Protein AF-A0A7X3RTL0-F1 (afdb_monomer_lite)

pLDDT: mean 83.02, std 13.99, range [43.75, 98.56]

Foldseek 3Di:
DAAAADPVVQVVCCVVAVQWHADRVQSKIWGKDWFWWDADPVVRDIDGPDPDPPTDTDMFTKMWGSVDADLQNGTWMAGDVCPLVVLCVVVVNDVVVLQFDPPPVRTHNQAQAPQDDQPHDVSCCVVGVRVSVVQSRCCSVVVDGPDDDADDDLSRLVVRLVVLVVLVQAPPQQTQDPNPPRDRNVVPCPVSNVSSVVSNVVVVVVVVVVVVVVVVVVPD

Radius of gyration: 19.45 Å; chains: 1; bounding box: 58×49×49 Å

Sequence (220 aa):
MDIVLKDEDIEKVRDVFPQLNCEVRNGRIWGTLDLCCWYDSSSRELEHNSQHREAIYDSYEIEIKFDKKDLFGFPKVYETSGRILRFSTDSEVDLEDLHVDKNDCNSCCLGIFPEYRWQGAVDFILKKVVPFFYWQSYRRIKGQEPWEGHAHGDRGIEDALALVSRRGKGRNRNALCYCNSGKKYKKCCDQQDSILRSSLLKVKMDRRKLNTNHSDKDSR

Structure (mmCIF, N/CA/C/O backbone):
data_AF-A0A7X3RTL0-F1
#
_entry.id   AF-A0A7X3RTL0-F1
#
loop_
_atom_site.group_PDB
_atom_site.id
_atom_site.type_symbol
_atom_site.label_atom_id
_atom_site.label_alt_id
_atom_site.label_comp_id
_atom_site.label_asym_id
_atom_site.label_entity_id
_atom_site.label_seq_id
_atom_site.pdbx_PDB_ins_code
_atom_site.Cartn_x
_atom_site.Cartn_y
_atom_site.Cartn_z
_atom_site.occupancy
_atom_site.B_iso_or_equiv
_atom_site.auth_seq_id
_atom_site.auth_comp_id
_atom_site.auth_asym_id
_atom_site.auth_atom_id
_atom_site.pdbx_PDB_model_num
ATOM 1 N N . MET A 1 1 ? -5.299 2.004 18.500 1.00 51.12 1 MET A N 1
ATOM 2 C CA . MET A 1 1 ? -6.651 2.360 18.026 1.00 51.12 1 MET A CA 1
ATOM 3 C C . MET A 1 1 ? -6.700 1.661 16.709 1.00 51.12 1 MET A C 1
ATOM 5 O O . MET A 1 1 ? -5.972 2.069 15.811 1.00 51.12 1 MET A O 1
ATOM 9 N N . ASP A 1 2 ? -7.361 0.520 16.712 1.00 65.50 2 ASP A N 1
ATOM 10 C CA . ASP A 1 2 ? -7.277 -0.417 15.608 1.00 65.50 2 ASP A CA 1
ATOM 11 C C . ASP A 1 2 ? -8.153 0.126 14.495 1.00 65.50 2 ASP A C 1
ATOM 13 O O . ASP A 1 2 ? -9.252 0.626 14.750 1.00 65.50 2 ASP A O 1
ATOM 17 N N . ILE A 1 3 ? -7.638 0.103 13.272 1.00 76.50 3 ILE A N 1
ATOM 18 C CA . ILE A 1 3 ? -8.457 0.460 12.123 1.00 76.50 3 ILE A CA 1
ATOM 19 C C . ILE A 1 3 ? -9.359 -0.730 11.873 1.00 76.50 3 ILE A C 1
ATOM 21 O O . ILE A 1 3 ? -8.887 -1.832 11.584 1.00 76.50 3 ILE A O 1
ATOM 25 N N . VAL A 1 4 ? -10.646 -0.491 12.048 1.00 86.25 4 VAL A N 1
ATOM 26 C CA . VAL A 1 4 ? -11.718 -1.450 11.834 1.00 86.25 4 VAL A CA 1
ATOM 27 C C . VAL A 1 4 ? -12.605 -0.847 10.765 1.00 86.25 4 VAL A C 1
ATOM 29 O O . VAL A 1 4 ? -12.882 0.351 10.819 1.00 86.25 4 VAL A O 1
ATOM 32 N N . LEU A 1 5 ? -13.011 -1.670 9.806 1.00 91.12 5 LEU A N 1
ATOM 33 C CA . LEU A 1 5 ? -13.963 -1.271 8.784 1.00 91.12 5 LEU A CA 1
ATOM 34 C C . LEU A 1 5 ? -15.339 -1.076 9.429 1.00 91.12 5 LEU A C 1
ATOM 36 O O . LEU A 1 5 ? -15.822 -1.977 10.115 1.00 91.12 5 LEU A O 1
ATOM 40 N N . LYS A 1 6 ? -15.950 0.091 9.238 1.00 92.62 6 LYS A N 1
ATOM 41 C CA . LYS A 1 6 ? -17.279 0.426 9.767 1.00 92.62 6 LYS A CA 1
ATOM 42 C C . LYS A 1 6 ? -18.289 0.587 8.639 1.00 92.62 6 LYS A C 1
ATOM 44 O O . LYS A 1 6 ? -17.909 0.827 7.498 1.00 92.62 6 LYS A O 1
ATOM 49 N N . ASP A 1 7 ? -19.574 0.557 8.975 1.00 91.69 7 ASP A N 1
ATOM 50 C CA . ASP A 1 7 ? -20.643 0.798 7.996 1.00 91.69 7 ASP A CA 1
ATOM 51 C C . ASP A 1 7 ? -20.505 2.177 7.325 1.00 91.69 7 ASP A C 1
ATOM 53 O O . ASP A 1 7 ? -20.634 2.292 6.111 1.00 91.69 7 ASP A O 1
ATOM 57 N N . GLU A 1 8 ? -20.112 3.206 8.085 1.00 91.44 8 GLU A N 1
ATOM 58 C CA . GLU A 1 8 ? -19.829 4.555 7.563 1.00 91.44 8 GLU A CA 1
ATOM 59 C C . GLU A 1 8 ? -18.671 4.604 6.548 1.00 91.44 8 GLU A C 1
ATOM 61 O O . GLU A 1 8 ? -18.562 5.564 5.783 1.00 91.44 8 GLU A O 1
ATOM 66 N N . ASP A 1 9 ? -17.763 3.622 6.564 1.00 92.44 9 ASP A N 1
ATOM 67 C CA . ASP A 1 9 ? -16.679 3.544 5.585 1.00 92.44 9 ASP A CA 1
ATOM 68 C C . ASP A 1 9 ? -17.183 3.015 4.237 1.00 92.44 9 ASP A C 1
ATOM 70 O O . ASP A 1 9 ? -16.590 3.349 3.217 1.00 92.44 9 ASP A O 1
ATOM 74 N N . ILE A 1 10 ? -18.264 2.220 4.202 1.00 92.38 10 ILE A N 1
ATOM 75 C CA . ILE A 1 10 ? -18.760 1.582 2.970 1.00 92.38 10 ILE A CA 1
ATOM 76 C C . ILE A 1 10 ? -19.123 2.639 1.929 1.00 92.38 10 ILE A C 1
ATOM 78 O O . ILE A 1 10 ? -18.652 2.568 0.795 1.00 92.38 10 ILE A O 1
ATOM 82 N N . GLU A 1 11 ? -19.940 3.621 2.316 1.00 93.25 11 GLU A N 1
ATOM 83 C CA . GLU A 1 11 ? -20.385 4.680 1.405 1.00 93.25 11 GLU A CA 1
ATOM 84 C C . GLU A 1 11 ? -19.193 5.502 0.912 1.00 93.25 11 GLU A C 1
ATOM 86 O O . GLU A 1 11 ? -19.017 5.673 -0.290 1.00 93.25 11 GLU A O 1
ATOM 91 N N . LYS A 1 12 ? -18.291 5.890 1.821 1.00 95.44 12 LYS A N 1
ATOM 92 C CA . LYS A 1 12 ? -17.100 6.679 1.478 1.00 95.44 12 LYS A CA 1
ATOM 93 C C . LYS A 1 12 ? -16.146 5.927 0.554 1.00 95.44 12 LYS A C 1
ATOM 95 O O . LYS A 1 12 ? -15.580 6.528 -0.354 1.00 95.44 12 LYS A O 1
ATOM 100 N N . VAL A 1 13 ? -15.934 4.629 0.786 1.00 95.88 13 VAL A N 1
ATOM 101 C CA . VAL A 1 13 ? -15.095 3.806 -0.093 1.00 95.88 13 VAL A CA 1
ATOM 102 C C . VAL A 1 13 ? -15.746 3.686 -1.462 1.00 95.88 13 VAL A C 1
ATOM 104 O O . VAL A 1 13 ? -15.046 3.871 -2.445 1.00 95.88 13 VAL A O 1
ATOM 107 N N . ARG A 1 14 ? -17.059 3.450 -1.547 1.00 94.69 14 ARG A N 1
ATOM 108 C CA . ARG A 1 14 ? -17.762 3.351 -2.833 1.00 94.69 14 ARG A CA 1
ATOM 109 C C . ARG A 1 14 ? -17.732 4.664 -3.621 1.00 94.69 14 ARG A C 1
ATOM 111 O O . ARG A 1 14 ? -17.612 4.629 -4.840 1.00 94.69 14 ARG A O 1
ATOM 118 N N . ASP A 1 15 ? -17.815 5.802 -2.938 1.00 95.12 15 ASP A N 1
ATOM 119 C CA . ASP A 1 15 ? -17.780 7.118 -3.581 1.00 95.12 15 ASP A CA 1
ATOM 120 C C . ASP A 1 15 ? -16.387 7.450 -4.142 1.00 95.12 15 ASP A C 1
ATOM 122 O O . ASP A 1 15 ? -16.272 8.024 -5.223 1.00 95.12 15 ASP A O 1
ATOM 126 N N . VAL A 1 16 ? -15.322 7.086 -3.418 1.00 95.25 16 VAL A N 1
ATOM 127 C CA . VAL A 1 16 ? -13.931 7.389 -3.810 1.00 95.25 16 VAL A CA 1
ATOM 128 C C . VAL A 1 16 ? -13.336 6.309 -4.723 1.00 95.25 16 VAL A C 1
ATOM 130 O O . VAL A 1 16 ? -12.553 6.617 -5.617 1.00 95.25 16 VAL A O 1
ATOM 133 N N . PHE A 1 17 ? -13.707 5.048 -4.510 1.00 96.50 17 PHE A N 1
ATOM 134 C CA . PHE A 1 17 ? -13.188 3.862 -5.189 1.00 96.50 17 PHE A CA 1
ATOM 135 C C . PHE A 1 17 ? -14.352 2.977 -5.665 1.00 96.50 17 PHE A C 1
ATOM 137 O O . PHE A 1 17 ? -14.625 1.927 -5.078 1.00 96.50 17 PHE A O 1
ATOM 144 N N . PRO A 1 18 ? -15.055 3.371 -6.738 1.00 96.75 18 PRO A N 1
ATOM 145 C CA . PRO A 1 18 ? -16.309 2.734 -7.148 1.00 96.75 18 PRO A CA 1
ATOM 146 C C . PRO A 1 18 ? -16.171 1.273 -7.597 1.00 96.75 18 PRO A C 1
ATOM 148 O O . PRO A 1 18 ? -17.165 0.554 -7.629 1.00 96.75 18 PRO A O 1
ATOM 151 N N . GLN A 1 19 ? -14.957 0.828 -7.934 1.00 97.81 19 GLN A N 1
ATOM 152 C CA . GLN A 1 19 ? -14.664 -0.556 -8.322 1.00 97.81 19 GLN A CA 1
ATOM 153 C C . GLN A 1 19 ? -14.311 -1.461 -7.126 1.00 97.81 19 GLN A C 1
ATOM 155 O O . GLN A 1 19 ? -14.147 -2.673 -7.286 1.00 97.81 19 GLN A O 1
ATOM 160 N N . LEU A 1 20 ? -14.209 -0.896 -5.916 1.00 98.00 20 LEU A N 1
ATOM 161 C CA . LEU A 1 20 ? -13.986 -1.661 -4.695 1.00 98.00 20 LEU A CA 1
ATOM 162 C C . LEU A 1 20 ? -15.314 -2.052 -4.044 1.00 98.00 20 LEU A C 1
ATOM 164 O O . LEU A 1 20 ? -16.215 -1.244 -3.829 1.00 98.00 20 LEU A O 1
ATOM 168 N N . ASN A 1 21 ? -15.392 -3.320 -3.664 1.00 97.44 21 ASN A N 1
ATOM 169 C CA . ASN A 1 21 ? -16.460 -3.898 -2.866 1.00 97.44 21 ASN A CA 1
ATOM 170 C C . ASN A 1 21 ? -16.067 -3.878 -1.388 1.00 97.44 21 ASN A C 1
ATOM 172 O O . ASN A 1 21 ? -14.890 -4.028 -1.058 1.00 97.44 21 ASN A O 1
ATOM 176 N N . CYS A 1 22 ? -17.055 -3.767 -0.500 1.00 96.25 22 CYS A N 1
ATOM 177 C CA . CYS A 1 22 ? -16.855 -3.710 0.947 1.00 96.25 22 CYS A CA 1
ATOM 178 C C . CYS A 1 22 ? -17.786 -4.688 1.675 1.00 96.25 22 CYS A C 1
ATOM 180 O O . CYS A 1 22 ? -18.969 -4.786 1.358 1.00 96.25 22 CYS A O 1
ATOM 182 N N . GLU A 1 23 ? -17.272 -5.356 2.707 1.00 95.44 23 GLU A N 1
ATOM 183 C CA . GLU A 1 23 ? -18.032 -6.221 3.611 1.00 95.44 23 GLU A CA 1
ATOM 184 C C . GLU A 1 23 ? -17.562 -6.012 5.057 1.00 95.44 23 GLU A C 1
ATOM 186 O O . GLU A 1 23 ? -16.489 -6.466 5.456 1.00 95.44 23 GLU A O 1
ATOM 191 N N . VAL A 1 24 ? -18.387 -5.362 5.880 1.00 93.56 24 VAL A N 1
ATOM 192 C CA . VAL A 1 24 ? -18.046 -5.058 7.283 1.00 93.56 24 VAL A CA 1
ATOM 193 C C . VAL A 1 24 ? -17.978 -6.311 8.151 1.00 93.56 24 VAL A C 1
ATOM 195 O O . VAL A 1 24 ? -17.080 -6.417 8.984 1.00 93.56 24 VAL A O 1
ATOM 198 N N . ARG A 1 25 ? -18.863 -7.294 7.929 1.00 91.00 25 ARG A N 1
ATOM 199 C CA . ARG A 1 25 ? -18.942 -8.523 8.744 1.00 91.00 25 ARG A CA 1
ATOM 200 C C . ARG A 1 25 ? -17.598 -9.249 8.859 1.00 91.00 25 ARG A C 1
ATOM 202 O O . ARG A 1 25 ? -17.267 -9.731 9.937 1.00 91.00 25 ARG A O 1
ATOM 209 N N . ASN A 1 26 ? -16.844 -9.297 7.764 1.00 91.25 26 ASN A N 1
ATOM 210 C CA . ASN A 1 26 ? -15.524 -9.926 7.703 1.00 91.25 26 ASN A CA 1
ATOM 211 C C . ASN A 1 26 ? -14.389 -8.891 7.621 1.00 91.25 26 ASN A C 1
ATOM 213 O O . ASN A 1 26 ? -13.242 -9.257 7.389 1.00 91.25 26 ASN A O 1
ATOM 217 N N . GLY A 1 27 ? -14.701 -7.598 7.773 1.00 94.44 27 GLY A N 1
ATOM 218 C CA . GLY A 1 27 ? -13.741 -6.506 7.647 1.00 94.44 27 GLY A CA 1
ATOM 219 C C . GLY A 1 27 ? -12.982 -6.538 6.323 1.00 94.44 27 GLY A C 1
ATOM 220 O O . GLY A 1 27 ? -11.760 -6.445 6.328 1.00 94.44 27 GLY A O 1
ATOM 221 N N . ARG A 1 28 ? -13.668 -6.720 5.196 1.00 96.88 28 ARG A N 1
ATOM 222 C CA . ARG A 1 28 ? -13.045 -6.999 3.899 1.00 96.88 28 ARG A CA 1
ATOM 223 C C . ARG A 1 28 ? -13.332 -5.888 2.893 1.00 96.88 28 ARG A C 1
ATOM 225 O O . ARG A 1 28 ? -14.472 -5.453 2.774 1.00 96.88 28 ARG A O 1
ATOM 232 N N . ILE A 1 29 ? -12.316 -5.478 2.138 1.00 98.00 29 ILE A N 1
ATOM 233 C CA . ILE A 1 29 ? -12.458 -4.659 0.922 1.00 98.00 29 ILE A CA 1
ATOM 234 C C . ILE A 1 29 ? -11.754 -5.384 -0.225 1.00 98.00 29 ILE A C 1
ATOM 236 O O . ILE A 1 29 ? -10.657 -5.895 -0.013 1.00 98.00 29 ILE A O 1
ATOM 240 N N . TRP A 1 30 ? -12.352 -5.474 -1.413 1.00 98.50 30 TRP A N 1
ATOM 241 C CA . TRP A 1 30 ? -11.732 -6.158 -2.556 1.00 98.50 30 TRP A CA 1
ATOM 242 C C . TRP A 1 30 ? -12.254 -5.672 -3.910 1.00 98.50 30 TRP A C 1
ATOM 244 O O . TRP A 1 30 ? -13.380 -5.189 -4.011 1.00 98.50 30 TRP A O 1
ATOM 254 N N . GLY A 1 31 ? -11.466 -5.875 -4.960 1.00 98.44 31 GLY A N 1
ATOM 255 C CA . GLY A 1 31 ? -11.807 -5.518 -6.338 1.00 98.44 31 GLY A CA 1
ATOM 256 C C . GLY A 1 31 ? -10.677 -4.747 -7.003 1.00 98.44 31 GLY A C 1
ATOM 257 O O . GLY A 1 31 ? -9.532 -4.796 -6.542 1.00 98.44 31 GLY A O 1
ATOM 258 N N . THR A 1 32 ? -11.016 -4.003 -8.050 1.00 98.56 32 THR A N 1
ATOM 259 C CA . THR A 1 32 ? -10.047 -3.216 -8.810 1.00 98.56 32 THR A CA 1
ATOM 260 C C . THR A 1 32 ? -9.765 -1.892 -8.100 1.00 98.56 32 THR A C 1
ATOM 262 O O . THR A 1 32 ? -10.665 -1.094 -7.847 1.00 98.56 32 THR A O 1
ATOM 265 N N . LEU A 1 33 ? -8.499 -1.642 -7.776 1.00 98.25 33 LEU A N 1
ATOM 266 C CA . LEU A 1 33 ? -8.004 -0.332 -7.373 1.00 98.25 33 LEU A CA 1
ATOM 267 C C . LEU A 1 33 ? -7.411 0.363 -8.595 1.00 98.25 33 LEU A C 1
ATOM 269 O O . LEU A 1 33 ? -6.307 0.022 -9.025 1.00 98.25 33 LEU A O 1
ATOM 273 N N . ASP A 1 34 ? -8.126 1.357 -9.108 1.00 97.19 34 ASP A N 1
ATOM 274 C CA . ASP A 1 34 ? -7.604 2.272 -10.118 1.00 97.19 34 ASP A CA 1
ATOM 275 C C . ASP A 1 34 ? -6.760 3.362 -9.450 1.00 97.19 34 ASP A C 1
ATOM 277 O O . ASP A 1 34 ? -7.147 3.940 -8.428 1.00 97.19 34 ASP A O 1
ATOM 281 N N . LEU A 1 35 ? -5.600 3.658 -10.032 1.00 94.94 35 LEU A N 1
ATOM 282 C CA . LEU A 1 35 ? -4.723 4.732 -9.583 1.00 94.94 35 LEU A CA 1
ATOM 283 C C . LEU A 1 35 ? -4.343 5.651 -10.742 1.00 94.94 35 LEU A C 1
ATOM 285 O O . LEU A 1 35 ? -3.995 5.214 -11.835 1.00 94.94 35 LEU A O 1
ATOM 289 N N . CYS A 1 36 ? -4.398 6.948 -10.460 1.00 95.81 36 CYS A N 1
ATOM 290 C CA . CYS A 1 36 ? -3.906 8.025 -11.304 1.00 95.81 36 CYS A CA 1
ATOM 291 C C . CYS A 1 36 ? -3.090 8.940 -10.401 1.00 95.81 36 CYS A C 1
ATOM 293 O O . CYS A 1 36 ? -3.659 9.757 -9.672 1.00 95.81 36 CYS A O 1
ATOM 295 N N . CYS A 1 37 ? -1.771 8.771 -10.378 1.00 96.12 37 CYS A N 1
ATOM 296 C CA . CYS A 1 37 ? -0.931 9.502 -9.435 1.00 96.12 37 CYS A CA 1
ATOM 297 C C . CYS A 1 37 ? 0.325 10.067 -10.085 1.00 96.12 37 CYS A C 1
ATOM 299 O O . CYS A 1 37 ? 0.851 9.515 -11.051 1.00 96.12 37 CYS A O 1
ATOM 301 N N . TRP A 1 38 ? 0.830 11.154 -9.513 1.00 95.31 38 TRP A N 1
ATOM 302 C CA . TRP A 1 38 ? 2.135 11.713 -9.841 1.00 95.31 38 TRP A CA 1
ATOM 303 C C . TRP A 1 38 ? 2.875 12.052 -8.551 1.00 95.31 38 TRP A C 1
ATOM 305 O O . TRP A 1 38 ? 2.278 12.548 -7.602 1.00 95.31 38 TRP A O 1
ATOM 315 N N . TYR A 1 39 ? 4.164 11.731 -8.499 1.00 93.44 39 TYR A N 1
ATOM 316 C CA . TYR A 1 39 ? 5.005 12.036 -7.348 1.00 93.44 39 TYR A CA 1
ATOM 317 C C . TYR A 1 39 ? 5.814 13.302 -7.611 1.00 93.44 39 TYR A C 1
ATOM 319 O O . TYR A 1 39 ? 6.650 13.313 -8.517 1.00 93.44 39 TYR A O 1
ATOM 327 N N . ASP A 1 40 ? 5.594 14.328 -6.792 1.00 89.06 40 ASP A N 1
ATOM 328 C CA . ASP A 1 40 ? 6.411 15.535 -6.796 1.00 89.06 40 ASP A CA 1
ATOM 329 C C . ASP A 1 40 ? 7.631 15.332 -5.897 1.00 89.06 40 ASP A C 1
ATOM 331 O O . ASP A 1 40 ? 7.530 15.263 -4.670 1.00 89.06 40 ASP A O 1
ATOM 335 N N . SER A 1 41 ? 8.817 15.281 -6.497 1.00 85.81 41 SER A N 1
ATOM 336 C CA . SER A 1 41 ? 10.067 15.147 -5.750 1.00 85.81 41 SER A CA 1
ATOM 337 C C . SER A 1 41 ? 10.407 16.386 -4.912 1.00 85.81 41 SER A C 1
ATOM 339 O O . SER A 1 41 ? 11.156 16.264 -3.941 1.00 85.81 41 SER A O 1
ATOM 341 N N . SER A 1 42 ? 9.849 17.557 -5.241 1.00 85.44 42 SER A N 1
ATOM 342 C CA . SER A 1 42 ? 10.116 18.818 -4.539 1.00 85.44 42 SER A CA 1
ATOM 343 C C . SER A 1 42 ? 9.374 18.885 -3.207 1.00 85.44 42 SER A C 1
ATOM 345 O O . SER A 1 42 ? 9.990 19.121 -2.166 1.00 85.44 42 SER A O 1
ATOM 347 N N . SER A 1 43 ? 8.059 18.647 -3.219 1.00 85.12 43 SER A N 1
ATOM 348 C CA . SER A 1 43 ? 7.241 18.555 -2.001 1.00 85.12 43 SER A CA 1
ATOM 349 C C . SER A 1 43 ? 7.364 17.198 -1.299 1.00 85.12 43 SER A C 1
ATOM 351 O O . SER A 1 43 ? 7.085 17.100 -0.105 1.00 85.12 43 SER A O 1
ATOM 353 N N . ARG A 1 44 ? 7.854 16.169 -2.006 1.00 84.25 44 ARG A N 1
ATOM 354 C CA . ARG A 1 44 ? 7.883 14.761 -1.574 1.00 84.25 44 ARG A CA 1
ATOM 355 C C . ARG A 1 44 ? 6.485 14.206 -1.305 1.00 84.25 44 ARG A C 1
ATOM 357 O O . ARG A 1 44 ? 6.327 13.330 -0.452 1.00 84.25 44 ARG A O 1
ATOM 364 N N . GLU A 1 45 ? 5.493 14.691 -2.042 1.00 85.94 45 GLU A N 1
ATOM 365 C CA . GLU A 1 45 ? 4.098 14.286 -1.917 1.00 85.94 45 GLU A CA 1
ATOM 366 C C . GLU A 1 45 ? 3.623 13.529 -3.160 1.00 85.94 45 GLU A C 1
ATOM 368 O O . GLU A 1 45 ? 4.088 13.742 -4.280 1.00 85.94 45 GLU A O 1
ATOM 373 N N . LEU A 1 46 ? 2.698 12.594 -2.938 1.00 90.00 46 LEU A N 1
ATOM 374 C CA . LEU A 1 46 ? 2.012 11.886 -4.008 1.00 90.00 46 LEU A CA 1
ATOM 375 C C . LEU A 1 46 ? 0.690 12.597 -4.292 1.00 90.00 46 LEU A C 1
ATOM 377 O O . LEU A 1 46 ? -0.211 12.611 -3.452 1.00 90.00 46 LEU A O 1
ATOM 381 N N . GLU A 1 47 ? 0.565 13.161 -5.483 1.00 92.00 47 GLU A N 1
ATOM 382 C CA . GLU A 1 47 ? -0.670 13.766 -5.956 1.00 92.00 47 GLU A CA 1
ATOM 383 C C . GLU A 1 47 ? -1.604 12.696 -6.522 1.00 92.00 47 GLU A C 1
ATOM 385 O O . GLU A 1 47 ? -1.225 11.909 -7.392 1.00 92.00 47 GLU A O 1
ATOM 390 N N . HIS A 1 48 ? -2.852 12.693 -6.057 1.00 90.00 48 HIS A N 1
ATOM 391 C CA . HIS A 1 48 ? -3.908 11.803 -6.538 1.00 90.00 48 HIS A CA 1
ATOM 392 C C . HIS A 1 48 ? -4.754 12.496 -7.611 1.00 90.00 48 HIS A C 1
ATOM 394 O O . HIS A 1 48 ? -5.015 13.693 -7.515 1.00 90.00 48 HIS A O 1
ATOM 400 N N . ASN A 1 49 ? -5.224 11.739 -8.606 1.00 88.00 49 ASN A N 1
ATOM 401 C CA . ASN A 1 49 ? -5.972 12.238 -9.767 1.00 88.00 49 ASN A CA 1
ATOM 402 C C . ASN A 1 49 ? -5.237 13.370 -10.511 1.00 88.00 49 ASN A C 1
ATOM 404 O O . ASN A 1 49 ? -5.855 14.323 -10.987 1.00 88.00 49 ASN A O 1
ATOM 408 N N . SER A 1 50 ? -3.904 13.279 -10.574 1.00 86.00 50 SER A N 1
ATOM 409 C CA . SER A 1 50 ? -3.067 14.326 -11.159 1.00 86.00 50 SER A CA 1
ATOM 410 C C . SER A 1 50 ? -3.233 14.393 -12.679 1.00 86.00 50 SER A C 1
ATOM 412 O O . SER A 1 50 ? -3.194 13.380 -13.372 1.00 86.00 50 SER A O 1
ATOM 414 N N . GLN A 1 51 ? -3.357 15.613 -13.204 1.00 90.50 51 GLN A N 1
ATOM 415 C CA . GLN A 1 51 ? -3.326 15.890 -14.645 1.00 90.50 51 GLN A CA 1
ATOM 416 C C . GLN A 1 51 ? -1.895 16.073 -15.169 1.00 90.50 51 GLN A C 1
ATOM 418 O O . GLN A 1 51 ? -1.697 16.465 -16.322 1.00 90.50 51 GLN A O 1
ATOM 423 N N . HIS A 1 52 ? -0.885 15.823 -14.330 1.00 92.94 52 HIS A N 1
ATOM 424 C CA . HIS A 1 52 ? 0.505 15.931 -14.734 1.00 92.94 52 HIS A CA 1
ATOM 425 C C . HIS A 1 52 ? 0.797 15.004 -15.923 1.00 92.94 52 HIS A C 1
ATOM 427 O O . HIS A 1 52 ? 0.343 13.860 -15.978 1.00 92.94 52 HIS A O 1
ATOM 433 N N . ARG A 1 53 ? 1.596 15.482 -16.885 1.00 91.25 53 ARG A N 1
ATOM 434 C CA . ARG A 1 53 ? 1.896 14.746 -18.127 1.00 91.25 53 ARG A CA 1
ATOM 435 C C . ARG A 1 53 ? 2.568 13.393 -17.874 1.00 91.25 53 ARG A C 1
ATOM 437 O O . ARG A 1 53 ? 2.433 12.477 -18.676 1.00 91.25 53 ARG A O 1
ATOM 444 N N . GLU A 1 54 ? 3.309 13.292 -16.778 1.00 91.19 54 GLU A N 1
ATOM 445 C CA . GLU A 1 54 ? 4.012 12.076 -16.361 1.00 91.19 54 GLU A CA 1
ATOM 446 C C . GLU A 1 54 ? 3.266 11.289 -15.278 1.00 91.19 54 GLU A C 1
ATOM 448 O O . GLU A 1 54 ? 3.862 10.419 -14.641 1.00 91.19 54 GLU A O 1
ATOM 453 N N . ALA A 1 55 ? 1.989 11.600 -15.036 1.00 95.44 55 ALA A N 1
ATOM 454 C CA . ALA A 1 55 ? 1.166 10.812 -14.133 1.00 95.44 55 ALA A CA 1
ATOM 455 C C . ALA A 1 55 ? 1.098 9.354 -14.607 1.00 95.44 55 ALA A C 1
ATOM 457 O O . ALA A 1 55 ? 0.998 9.060 -15.802 1.00 95.44 55 ALA A O 1
ATOM 458 N N . ILE A 1 56 ? 1.164 8.437 -13.649 1.00 96.88 56 ILE A N 1
ATOM 459 C CA . ILE A 1 56 ? 1.008 7.010 -13.887 1.00 96.88 56 ILE A CA 1
ATOM 460 C C . ILE A 1 56 ? -0.460 6.659 -13.695 1.00 96.88 56 ILE A C 1
ATOM 462 O O . ILE A 1 56 ? -1.032 6.904 -12.631 1.00 96.88 56 ILE A O 1
ATOM 466 N N . TYR A 1 57 ? -1.020 6.055 -14.738 1.00 97.12 57 TYR A N 1
ATOM 467 C CA . TYR A 1 57 ? -2.347 5.461 -14.754 1.00 97.12 57 TYR A CA 1
ATOM 468 C C . TYR A 1 57 ? -2.172 3.952 -14.712 1.00 97.12 57 TYR A C 1
ATOM 470 O O . TYR A 1 57 ? -1.531 3.380 -15.597 1.00 97.12 57 TYR A O 1
ATOM 478 N N . ASP A 1 58 ? -2.701 3.316 -13.677 1.00 97.62 58 ASP A N 1
ATOM 479 C CA . ASP A 1 58 ? -2.607 1.872 -13.535 1.00 97.62 58 ASP A CA 1
ATOM 480 C C . ASP A 1 58 ? -3.790 1.301 -12.753 1.00 97.62 58 ASP A C 1
ATOM 482 O O . ASP A 1 58 ? -4.564 2.038 -12.142 1.00 97.62 58 ASP A O 1
ATOM 486 N N . SER A 1 59 ? -3.926 -0.020 -12.763 1.00 97.75 59 SER A N 1
ATOM 487 C CA . SER A 1 59 ? -4.927 -0.716 -11.961 1.00 97.75 59 SER A CA 1
ATOM 488 C C . SER A 1 59 ? -4.401 -2.034 -11.401 1.00 97.75 59 SER A C 1
ATOM 490 O O . SER A 1 59 ? -3.525 -2.688 -11.981 1.00 97.75 59 SER A O 1
ATOM 492 N N . TYR A 1 60 ? -4.912 -2.414 -10.232 1.00 98.38 60 TYR A N 1
ATOM 493 C CA . TYR A 1 60 ? -4.556 -3.655 -9.546 1.00 98.38 60 TYR A CA 1
ATOM 494 C C . TYR A 1 60 ? -5.800 -4.313 -8.963 1.00 98.38 60 TYR A C 1
ATOM 496 O O . TYR A 1 60 ? -6.635 -3.633 -8.375 1.00 98.38 60 TYR A O 1
ATOM 504 N N . GLU A 1 61 ? -5.889 -5.640 -9.049 1.00 98.56 61 GLU A N 1
ATOM 505 C CA . GLU A 1 61 ? -6.838 -6.384 -8.221 1.00 98.56 61 GLU A CA 1
ATOM 506 C C . GLU A 1 61 ? -6.260 -6.514 -6.818 1.00 98.56 61 GLU A C 1
ATOM 508 O O . GLU A 1 61 ? -5.127 -6.978 -6.645 1.00 98.56 61 GLU A O 1
ATOM 513 N N . ILE A 1 62 ? -7.025 -6.079 -5.821 1.00 98.50 62 ILE A N 1
ATOM 514 C CA . ILE A 1 62 ? -6.567 -6.043 -4.437 1.00 98.50 62 ILE A CA 1
ATOM 515 C C . ILE A 1 62 ? -7.565 -6.686 -3.484 1.00 98.50 62 ILE A C 1
ATOM 517 O O . ILE A 1 62 ? -8.767 -6.776 -3.743 1.00 98.50 62 ILE A O 1
ATOM 521 N N . GLU A 1 63 ? -7.057 -7.085 -2.325 1.00 98.19 63 GLU A N 1
ATOM 522 C CA . GLU A 1 63 ? -7.861 -7.459 -1.170 1.00 98.19 63 GLU A CA 1
ATOM 523 C C . GLU A 1 63 ? -7.256 -6.862 0.104 1.00 98.19 63 GLU A C 1
ATOM 525 O O . GLU A 1 63 ? -6.065 -7.004 0.365 1.00 98.19 63 GLU A O 1
ATOM 530 N N . ILE A 1 64 ? -8.088 -6.224 0.924 1.00 97.19 64 ILE A N 1
ATOM 531 C CA . ILE A 1 64 ? -7.736 -5.671 2.231 1.00 97.19 64 ILE A CA 1
ATOM 532 C C . ILE A 1 64 ? -8.554 -6.399 3.294 1.00 97.19 64 ILE A C 1
ATOM 534 O O . ILE A 1 64 ? -9.783 -6.448 3.227 1.00 97.19 64 ILE A O 1
ATOM 538 N N . LYS A 1 65 ? -7.866 -6.930 4.303 1.00 95.81 65 LYS A N 1
ATOM 539 C CA . LYS A 1 65 ? -8.442 -7.645 5.443 1.00 95.81 65 LYS A CA 1
ATOM 540 C C . LYS A 1 65 ? -8.177 -6.867 6.724 1.00 95.81 65 LYS A C 1
ATOM 542 O O . LYS A 1 65 ? -7.065 -6.862 7.241 1.00 95.81 65 LYS A O 1
ATOM 547 N N . PHE A 1 66 ? -9.195 -6.181 7.232 1.00 92.56 66 PHE A N 1
ATOM 548 C CA . PHE A 1 66 ? -9.154 -5.399 8.470 1.00 92.56 66 PHE A CA 1
ATOM 549 C C . PHE A 1 66 ? -9.232 -6.273 9.724 1.00 92.56 66 PHE A C 1
ATOM 551 O O . PHE A 1 66 ? -8.771 -5.834 10.779 1.00 92.56 66 PHE A O 1
ATOM 558 N N . ASP A 1 67 ? -9.766 -7.487 9.618 1.00 91.00 67 ASP A N 1
ATOM 559 C CA . ASP A 1 67 ? -9.790 -8.510 10.669 1.00 91.00 67 ASP A CA 1
ATOM 560 C C . ASP A 1 67 ? -8.412 -9.163 10.893 1.00 91.00 67 ASP A C 1
ATOM 562 O O . ASP A 1 67 ? -8.110 -9.635 11.990 1.00 91.00 67 ASP A O 1
ATOM 566 N N . LYS A 1 68 ? -7.543 -9.139 9.876 1.00 90.38 68 LYS A N 1
ATOM 567 C CA . LYS A 1 68 ? -6.163 -9.626 9.950 1.00 90.38 68 LYS A CA 1
ATOM 568 C C . LYS A 1 68 ? -5.185 -8.475 10.076 1.00 90.38 68 LYS A C 1
ATOM 570 O O . LYS A 1 68 ? -5.244 -7.515 9.314 1.00 90.38 68 LYS A O 1
ATOM 575 N N . LYS A 1 69 ? -4.245 -8.595 11.012 1.00 84.75 69 LYS A N 1
ATOM 576 C CA . LYS A 1 69 ? -3.209 -7.586 11.229 1.00 84.75 69 LYS A CA 1
ATOM 577 C C . LYS A 1 69 ? -1.823 -8.111 10.894 1.00 84.75 69 LYS A C 1
ATOM 579 O O . LYS A 1 69 ? -1.537 -9.287 11.124 1.00 84.75 69 LYS A O 1
ATOM 584 N N . ASP A 1 70 ? -0.984 -7.238 10.355 1.00 78.75 70 ASP A N 1
ATOM 585 C CA . ASP A 1 70 ? 0.456 -7.462 10.301 1.00 78.75 70 ASP A CA 1
ATOM 586 C C . ASP A 1 70 ? 1.103 -7.260 11.688 1.00 78.75 70 ASP A C 1
ATOM 588 O O . ASP A 1 70 ? 0.431 -6.980 12.688 1.00 78.75 70 ASP A O 1
ATOM 592 N N . LEU A 1 71 ? 2.431 -7.388 11.753 1.00 72.62 71 LEU A N 1
ATOM 593 C CA . LEU A 1 71 ? 3.205 -7.185 12.984 1.00 72.62 71 LEU A CA 1
ATOM 594 C C . LEU A 1 71 ? 3.053 -5.778 13.587 1.00 72.62 71 LEU A C 1
ATOM 596 O O . LEU A 1 71 ? 3.326 -5.589 14.774 1.00 72.62 71 LEU A O 1
ATOM 600 N N . PHE A 1 72 ? 2.621 -4.795 12.797 1.00 72.75 72 PHE A N 1
ATOM 601 C CA . PHE A 1 72 ? 2.497 -3.394 13.191 1.00 72.75 72 PHE A CA 1
ATOM 602 C C . PHE A 1 72 ? 1.045 -2.981 13.466 1.00 72.75 72 PHE A C 1
ATOM 604 O O . PHE A 1 72 ? 0.797 -1.837 13.852 1.00 72.75 72 PHE A O 1
ATOM 611 N N . GLY A 1 73 ? 0.091 -3.910 13.347 1.00 76.12 73 GLY A N 1
ATOM 612 C CA . GLY A 1 73 ? -1.326 -3.655 13.591 1.00 76.12 73 GLY A CA 1
ATOM 613 C C . GLY A 1 73 ? -2.072 -3.092 12.379 1.00 76.12 73 GLY A C 1
ATOM 614 O O . GLY A 1 73 ? -3.210 -2.633 12.530 1.00 76.12 73 GLY A O 1
ATOM 615 N N . PHE A 1 74 ? -1.469 -3.113 11.190 1.00 82.81 74 PHE A N 1
ATOM 616 C CA . PHE A 1 74 ? -2.105 -2.667 9.955 1.00 82.81 74 PHE A CA 1
ATOM 617 C C . PHE A 1 74 ? -2.966 -3.776 9.346 1.00 82.81 74 PHE A C 1
ATOM 619 O O . PHE A 1 74 ? -2.604 -4.947 9.456 1.00 82.81 74 PHE A O 1
ATOM 626 N N . PRO A 1 75 ? -4.122 -3.440 8.735 1.00 90.88 75 PRO A N 1
ATOM 627 C CA . PRO A 1 75 ? -4.862 -4.381 7.898 1.00 90.88 75 PRO A CA 1
ATOM 628 C C . PRO A 1 75 ? -3.937 -5.061 6.887 1.00 90.88 75 PRO A C 1
ATOM 630 O O . PRO A 1 75 ? -3.131 -4.381 6.249 1.00 90.88 75 PRO A O 1
ATOM 633 N N . LYS A 1 76 ? -4.068 -6.378 6.717 1.00 93.25 76 LYS A N 1
ATOM 634 C CA . LYS A 1 76 ? -3.315 -7.080 5.672 1.00 93.25 76 LYS A CA 1
ATOM 635 C C . LYS A 1 76 ? -3.855 -6.705 4.301 1.00 93.25 76 LYS A C 1
ATOM 637 O O . LYS A 1 76 ? -5.069 -6.676 4.106 1.00 93.25 76 LYS A O 1
ATOM 642 N N . VAL A 1 77 ? -2.950 -6.447 3.366 1.00 96.12 77 VAL A N 1
ATOM 643 C CA . VAL A 1 77 ? -3.266 -6.100 1.978 1.00 96.12 77 VAL A CA 1
ATOM 644 C C . VAL A 1 77 ? -2.633 -7.125 1.057 1.00 96.12 77 VAL A C 1
ATOM 646 O O . VAL A 1 77 ? -1.549 -7.617 1.349 1.00 96.12 77 VAL A O 1
ATOM 649 N N . TYR A 1 78 ? -3.317 -7.460 -0.027 1.00 97.50 78 TYR A N 1
ATOM 650 C CA . TYR A 1 78 ? -2.884 -8.436 -1.014 1.00 97.50 78 TYR A CA 1
ATOM 651 C C . TYR A 1 78 ? -3.110 -7.881 -2.416 1.00 97.50 78 TYR A C 1
ATOM 653 O O . TYR A 1 78 ? -4.121 -7.224 -2.665 1.00 97.50 78 TYR A O 1
ATOM 661 N N . GLU A 1 79 ? -2.195 -8.197 -3.327 1.00 97.56 79 GLU A N 1
ATOM 662 C CA . GLU A 1 79 ? -2.389 -8.058 -4.769 1.00 97.56 79 GLU A CA 1
ATOM 663 C C . GLU A 1 79 ? -2.829 -9.417 -5.321 1.00 97.56 79 GLU A C 1
ATOM 665 O O . GLU A 1 79 ? -2.137 -10.418 -5.138 1.00 97.56 79 GLU A O 1
ATOM 670 N N . THR A 1 80 ? -4.005 -9.481 -5.940 1.00 97.56 80 THR A N 1
ATOM 671 C CA . THR A 1 80 ? -4.693 -10.749 -6.229 1.00 97.56 80 THR A CA 1
ATOM 672 C C . THR A 1 80 ? -4.686 -11.135 -7.708 1.00 97.56 80 THR A C 1
ATOM 674 O O . THR A 1 80 ? -5.040 -12.268 -8.031 1.00 97.56 80 THR A O 1
ATOM 677 N N . SER A 1 81 ? -4.225 -10.266 -8.616 1.00 96.69 81 SER A N 1
ATOM 678 C CA . SER A 1 81 ? -4.083 -10.588 -10.048 1.00 96.69 81 SER A CA 1
ATOM 679 C C . SER A 1 81 ? -2.768 -11.309 -10.386 1.00 96.69 81 SER A C 1
ATOM 681 O O . SER A 1 81 ? -2.581 -11.781 -11.518 1.00 96.69 81 SER A O 1
ATOM 683 N N . GLY A 1 82 ? -1.834 -11.375 -9.430 1.00 95.31 82 GLY A N 1
ATOM 684 C CA . GLY A 1 82 ? -0.513 -11.988 -9.583 1.00 95.31 82 GLY A CA 1
ATOM 685 C C . GLY A 1 82 ? 0.448 -11.160 -10.437 1.00 95.31 82 GLY A C 1
ATOM 686 O O . GLY A 1 82 ? 1.435 -11.685 -10.950 1.00 95.31 82 GLY A O 1
ATOM 687 N N . ARG A 1 83 ? 0.164 -9.874 -10.642 1.00 96.44 83 ARG A N 1
ATOM 688 C CA . ARG A 1 83 ? 0.966 -8.987 -11.487 1.00 96.44 83 ARG A CA 1
ATOM 689 C C . ARG A 1 83 ? 2.322 -8.677 -10.870 1.00 96.44 83 ARG A C 1
ATOM 691 O O . ARG A 1 83 ? 3.309 -8.672 -11.601 1.00 96.44 83 ARG A O 1
ATOM 698 N N . ILE A 1 84 ? 2.380 -8.465 -9.553 1.00 96.56 84 ILE A N 1
ATOM 699 C CA . ILE A 1 84 ? 3.656 -8.241 -8.851 1.00 96.56 84 ILE A CA 1
ATOM 700 C C . ILE A 1 84 ? 4.494 -9.524 -8.885 1.00 96.56 84 ILE A C 1
ATOM 702 O O . ILE A 1 84 ? 5.689 -9.481 -9.164 1.00 96.56 84 ILE A O 1
ATOM 706 N N . LEU A 1 85 ? 3.846 -10.678 -8.698 1.00 95.06 85 LEU A N 1
ATOM 707 C CA . LEU A 1 85 ? 4.501 -11.985 -8.765 1.00 95.06 85 LEU A CA 1
ATOM 708 C C . LEU A 1 85 ? 5.088 -12.285 -10.151 1.00 95.06 85 LEU A C 1
ATOM 710 O O . LEU A 1 85 ? 6.222 -12.753 -10.252 1.00 95.06 85 LEU A O 1
ATOM 714 N N . ARG A 1 86 ? 4.342 -11.986 -11.221 1.00 96.44 86 ARG A N 1
ATOM 715 C CA . ARG A 1 86 ? 4.854 -12.102 -12.595 1.00 96.44 86 ARG A CA 1
ATOM 716 C C . ARG A 1 86 ? 6.052 -11.184 -12.815 1.00 96.44 86 ARG A C 1
ATOM 718 O O . ARG A 1 86 ? 7.088 -11.663 -13.246 1.00 96.44 86 ARG A O 1
ATOM 725 N N . PHE A 1 87 ? 5.955 -9.913 -12.419 1.00 96.12 87 PHE A N 1
ATOM 726 C CA . PHE A 1 87 ? 7.065 -8.965 -12.552 1.00 96.12 87 PHE A CA 1
ATOM 727 C C . PHE A 1 87 ? 8.341 -9.431 -11.829 1.00 96.12 87 PHE A C 1
ATOM 729 O O . PHE A 1 87 ? 9.420 -9.366 -12.410 1.00 96.12 87 PHE A O 1
ATOM 736 N N . SER A 1 88 ? 8.206 -9.954 -10.605 1.00 95.44 88 SER A N 1
ATOM 737 C CA . SER A 1 88 ? 9.302 -10.573 -9.845 1.00 95.44 88 SER A CA 1
ATOM 738 C C . SER A 1 88 ? 9.994 -11.687 -10.630 1.00 95.44 88 SER A C 1
ATOM 740 O O . SER A 1 88 ? 11.218 -11.706 -10.725 1.00 95.44 88 SER A O 1
ATOM 742 N N . THR A 1 89 ? 9.204 -12.579 -11.230 1.00 95.19 89 THR A N 1
ATOM 743 C CA . THR A 1 89 ? 9.713 -13.727 -11.993 1.00 95.19 89 THR A CA 1
ATOM 744 C C . THR A 1 89 ? 10.379 -13.282 -13.294 1.00 95.19 89 THR A C 1
ATOM 746 O O . THR A 1 89 ? 11.502 -13.681 -13.574 1.00 95.19 89 THR A O 1
ATOM 749 N N . ASP A 1 90 ? 9.709 -12.422 -14.062 1.00 95.94 90 ASP A N 1
ATOM 750 C CA . ASP A 1 90 ? 10.153 -11.991 -15.392 1.00 95.94 90 ASP A CA 1
ATOM 751 C C . ASP A 1 90 ? 11.405 -11.103 -15.337 1.00 95.94 90 ASP A C 1
ATOM 753 O O . ASP A 1 90 ? 12.181 -11.064 -16.289 1.00 95.94 90 ASP A O 1
ATOM 757 N N . SER A 1 91 ? 11.586 -10.367 -14.236 1.00 93.06 91 SER A N 1
ATOM 758 C CA . SER A 1 91 ? 12.699 -9.424 -14.053 1.00 93.06 91 SER A CA 1
ATOM 759 C C . SER A 1 91 ? 13.794 -9.948 -13.122 1.00 93.06 91 SER A C 1
ATOM 761 O O . SER A 1 91 ? 14.710 -9.194 -12.807 1.00 93.06 91 SER A O 1
ATOM 763 N N . GLU A 1 92 ? 13.685 -11.197 -12.654 1.00 94.31 92 GLU A N 1
ATOM 764 C CA . GLU A 1 92 ? 14.604 -11.813 -11.682 1.00 94.31 92 GLU A CA 1
ATOM 765 C C . GLU A 1 92 ? 14.820 -10.945 -10.423 1.00 94.31 92 GLU A C 1
ATOM 767 O O . GLU A 1 92 ? 15.917 -10.857 -9.872 1.00 94.31 92 GLU A O 1
ATOM 772 N N . VAL A 1 93 ? 13.753 -10.284 -9.960 1.00 91.88 93 VAL A N 1
ATOM 773 C CA . VAL A 1 93 ? 13.754 -9.452 -8.748 1.00 91.88 93 VAL A CA 1
ATOM 774 C C . VAL A 1 93 ? 13.098 -10.223 -7.619 1.00 91.88 93 VAL A C 1
ATOM 776 O O . VAL A 1 93 ? 11.995 -10.743 -7.782 1.00 91.88 93 VAL A O 1
ATOM 779 N N . ASP A 1 94 ? 13.714 -10.246 -6.443 1.00 91.75 94 ASP A N 1
ATOM 780 C CA . ASP A 1 94 ? 13.122 -10.891 -5.278 1.00 91.75 94 ASP A CA 1
ATOM 781 C C . ASP A 1 94 ? 11.814 -10.214 -4.829 1.00 91.75 94 ASP A C 1
ATOM 783 O O . ASP A 1 94 ? 11.720 -8.992 -4.732 1.00 91.75 94 ASP A O 1
ATOM 787 N N . LEU A 1 95 ? 10.784 -11.007 -4.495 1.00 90.94 95 LEU A N 1
ATOM 788 C CA . LEU A 1 95 ? 9.502 -10.462 -4.000 1.00 90.94 95 LEU A CA 1
ATOM 789 C C . LEU A 1 95 ? 9.661 -9.598 -2.745 1.00 90.94 95 LEU A C 1
ATOM 791 O O . LEU A 1 95 ? 8.884 -8.670 -2.538 1.00 90.94 95 LEU A O 1
ATOM 795 N N . GLU A 1 96 ? 10.652 -9.903 -1.909 1.00 88.56 96 GLU A N 1
ATOM 796 C CA . GLU A 1 96 ? 10.918 -9.138 -0.692 1.00 88.56 96 GLU A CA 1
ATOM 797 C C . GLU A 1 96 ? 11.358 -7.712 -1.032 1.00 88.56 96 GLU A C 1
ATOM 799 O O . GLU A 1 96 ? 10.852 -6.780 -0.408 1.00 88.56 96 GLU A O 1
ATOM 804 N N . ASP A 1 97 ? 12.164 -7.534 -2.086 1.00 88.50 97 ASP A N 1
ATOM 805 C CA . ASP A 1 97 ? 12.542 -6.221 -2.629 1.00 88.50 97 ASP A CA 1
ATOM 806 C C . ASP A 1 97 ? 11.351 -5.507 -3.279 1.00 88.50 97 ASP A C 1
ATOM 808 O O . ASP A 1 97 ? 11.360 -4.291 -3.449 1.00 88.50 97 ASP A O 1
ATOM 812 N N . LEU A 1 98 ? 10.308 -6.243 -3.666 1.00 90.88 98 LEU A N 1
ATOM 813 C CA . LEU A 1 98 ? 9.018 -5.688 -4.087 1.00 90.88 98 LEU A CA 1
ATOM 814 C C . LEU A 1 98 ? 8.069 -5.485 -2.904 1.00 90.88 98 LEU A C 1
ATOM 816 O O . LEU A 1 98 ? 6.888 -5.212 -3.111 1.00 90.88 98 LEU A O 1
ATOM 820 N N . HIS A 1 99 ? 8.565 -5.589 -1.671 1.00 89.56 99 HIS A N 1
ATOM 821 C CA . HIS A 1 99 ? 7.783 -5.426 -0.453 1.00 89.56 99 HIS A CA 1
ATOM 822 C C . HIS A 1 99 ? 6.575 -6.380 -0.389 1.00 89.56 99 HIS A C 1
ATOM 824 O O . HIS A 1 99 ? 5.484 -5.992 0.030 1.00 89.56 99 HIS A O 1
ATOM 830 N N . VAL A 1 100 ? 6.766 -7.640 -0.784 1.00 91.06 100 VAL A N 1
ATOM 831 C CA . VAL A 1 100 ? 5.778 -8.717 -0.637 1.00 91.06 100 VAL A CA 1
ATOM 832 C C . VAL A 1 100 ? 6.330 -9.795 0.297 1.00 91.06 100 VAL A C 1
ATOM 834 O O . VAL A 1 100 ? 7.406 -10.344 0.061 1.00 91.06 100 VAL A O 1
ATOM 837 N N . ASP A 1 101 ? 5.592 -10.111 1.364 1.00 88.31 101 ASP A N 1
ATOM 838 C CA . ASP A 1 101 ? 5.996 -11.105 2.360 1.00 88.31 101 ASP A CA 1
ATOM 839 C C . ASP A 1 101 ? 5.646 -12.529 1.905 1.00 88.31 101 ASP A C 1
ATOM 841 O O . ASP A 1 101 ? 4.502 -12.988 2.017 1.00 88.31 101 ASP A O 1
ATOM 845 N N . LYS A 1 102 ? 6.665 -13.260 1.435 1.00 85.38 102 LYS A N 1
ATOM 846 C CA . LYS A 1 102 ? 6.557 -14.674 1.035 1.00 85.38 102 LYS A CA 1
ATOM 847 C C . LYS A 1 102 ? 6.099 -15.576 2.195 1.00 85.38 102 LYS A C 1
ATOM 849 O O . LYS A 1 102 ? 5.464 -16.603 1.961 1.00 85.38 102 LYS A O 1
ATOM 854 N N . ASN A 1 103 ? 6.392 -15.203 3.443 1.00 84.00 103 ASN A N 1
ATOM 855 C CA . ASN A 1 103 ? 6.061 -15.987 4.636 1.00 84.00 103 ASN A CA 1
ATOM 856 C C . ASN A 1 103 ? 4.646 -15.709 5.158 1.00 84.00 103 ASN A C 1
ATOM 858 O O . ASN A 1 103 ? 4.149 -16.452 6.006 1.00 84.00 103 ASN A O 1
ATOM 862 N N . ASP A 1 104 ? 3.982 -14.672 4.643 1.00 82.88 104 ASP A N 1
ATOM 863 C CA . ASP A 1 104 ? 2.644 -14.264 5.060 1.00 82.88 104 ASP A CA 1
ATOM 864 C C . ASP A 1 104 ? 1.635 -14.262 3.904 1.00 82.88 104 ASP A C 1
ATOM 866 O O . ASP A 1 104 ? 0.881 -13.313 3.681 1.00 82.88 104 ASP A O 1
ATOM 870 N N . CYS A 1 105 ? 1.596 -15.374 3.165 1.00 85.44 105 CYS A N 1
ATOM 871 C CA . CYS A 1 105 ? 0.673 -15.570 2.042 1.00 85.44 105 CYS A CA 1
ATOM 872 C C . CYS A 1 105 ? 0.774 -14.456 0.980 1.00 85.44 105 CYS A C 1
ATOM 874 O O . CYS A 1 105 ? -0.247 -14.070 0.410 1.00 85.44 105 CYS A O 1
ATOM 876 N N . ASN A 1 106 ? 1.982 -13.939 0.729 1.00 89.44 106 ASN A N 1
ATOM 877 C CA . ASN A 1 106 ? 2.245 -12.838 -0.202 1.00 89.44 106 ASN A CA 1
ATOM 878 C C . ASN A 1 106 ? 1.487 -11.548 0.154 1.00 89.44 106 ASN A C 1
ATOM 880 O O . ASN A 1 106 ? 0.984 -10.851 -0.730 1.00 89.44 106 ASN A O 1
ATOM 884 N N . SER A 1 107 ? 1.376 -11.231 1.447 1.00 92.88 107 SER A N 1
ATOM 885 C CA . SER A 1 107 ? 0.834 -9.943 1.876 1.00 92.88 107 SER A CA 1
ATOM 886 C C . SER A 1 107 ? 1.777 -8.796 1.489 1.00 92.88 107 SER A C 1
ATOM 888 O O . SER A 1 107 ? 3.000 -8.935 1.459 1.00 92.88 107 SER A O 1
ATOM 890 N N . CYS A 1 108 ? 1.203 -7.646 1.151 1.00 92.38 108 CYS A N 1
ATOM 891 C CA . CYS A 1 108 ? 1.935 -6.429 0.835 1.00 92.38 108 CYS A CA 1
ATOM 892 C C . CYS A 1 108 ? 2.460 -5.789 2.126 1.00 92.38 108 CYS A C 1
ATOM 894 O O . CYS A 1 108 ? 1.691 -5.430 3.023 1.00 92.38 108 CYS A O 1
ATOM 896 N N . CYS A 1 109 ? 3.769 -5.574 2.193 1.00 88.56 109 CYS A N 1
ATOM 897 C CA . CYS A 1 109 ? 4.437 -4.872 3.278 1.00 88.56 109 CYS A CA 1
ATOM 898 C C . CYS A 1 109 ? 4.308 -3.356 3.083 1.00 88.56 109 CYS A C 1
ATOM 900 O O . CYS A 1 109 ? 5.123 -2.731 2.409 1.00 88.56 109 CYS A O 1
ATOM 902 N N . LEU A 1 110 ? 3.319 -2.731 3.724 1.00 85.38 110 LEU A N 1
ATOM 903 C CA . LEU A 1 110 ? 3.024 -1.289 3.590 1.00 85.38 110 LEU A CA 1
ATOM 904 C C . LEU A 1 110 ? 3.942 -0.365 4.424 1.00 85.38 110 LEU A C 1
ATOM 906 O O . LEU A 1 110 ? 3.618 0.800 4.693 1.00 85.38 110 LEU A O 1
ATOM 910 N N . GLY A 1 111 ? 5.096 -0.885 4.839 1.00 74.31 111 GLY A N 1
ATOM 911 C CA . GLY A 1 111 ? 6.059 -0.209 5.699 1.00 74.31 111 GLY A CA 1
ATOM 912 C C . GLY A 1 111 ? 5.779 -0.369 7.197 1.00 74.31 111 GLY A C 1
ATOM 913 O O . GLY A 1 111 ? 4.742 -0.848 7.638 1.00 74.31 111 GLY A O 1
ATOM 914 N N . ILE A 1 112 ? 6.763 0.046 7.986 1.00 64.50 112 ILE A N 1
ATOM 915 C CA . ILE A 1 112 ? 6.899 -0.247 9.424 1.00 64.50 112 ILE A CA 1
ATOM 916 C C . ILE A 1 112 ? 6.688 0.979 10.323 1.00 64.50 112 ILE A C 1
ATOM 918 O O . ILE A 1 112 ? 6.703 0.879 11.552 1.00 64.50 112 ILE A O 1
ATOM 922 N N . PHE A 1 113 ? 6.554 2.163 9.724 1.00 61.28 113 PHE A N 1
ATOM 923 C CA . PHE A 1 113 ? 6.519 3.409 10.475 1.00 61.28 113 PHE A CA 1
ATOM 924 C C . PHE A 1 113 ? 5.114 3.683 11.018 1.00 61.28 113 PHE A C 1
ATOM 926 O O . PHE A 1 113 ? 4.142 3.614 10.260 1.00 61.28 113 PHE A O 1
ATOM 933 N N . PRO A 1 114 ? 4.981 4.085 12.298 1.00 52.09 114 PRO A N 1
ATOM 934 C CA . PRO A 1 114 ? 3.734 4.581 12.881 1.00 52.09 114 PRO A CA 1
ATOM 935 C C . PRO A 1 114 ? 3.430 6.008 12.393 1.00 52.09 114 PRO A C 1
ATOM 937 O O . PRO A 1 114 ? 3.095 6.914 13.163 1.00 52.09 114 PRO A O 1
ATOM 940 N N . GLU A 1 115 ? 3.608 6.234 11.099 1.00 53.91 115 GLU A N 1
ATOM 941 C CA . GLU A 1 115 ? 3.275 7.473 10.436 1.00 53.91 115 GLU A CA 1
ATOM 942 C C . GLU A 1 115 ? 1.776 7.475 10.197 1.00 53.91 115 GLU A C 1
ATOM 944 O O . GLU A 1 115 ? 1.269 6.828 9.290 1.00 53.91 115 GLU A O 1
ATOM 949 N N . TYR A 1 116 ? 1.104 8.247 11.049 1.00 55.25 116 TYR A N 1
ATOM 950 C CA . TYR A 1 116 ? -0.303 8.613 10.969 1.00 55.25 116 TYR A CA 1
ATOM 951 C C . TYR A 1 116 ? -1.267 7.473 11.321 1.00 55.25 116 TYR A C 1
ATOM 953 O O . TYR A 1 116 ? -1.355 6.434 10.682 1.00 55.25 116 TYR A O 1
ATOM 961 N N . ARG A 1 117 ? -2.060 7.696 12.373 1.00 61.41 117 ARG A N 1
ATOM 962 C CA . ARG A 1 117 ? -3.277 6.910 12.582 1.00 61.41 117 ARG A CA 1
ATOM 963 C C . ARG A 1 117 ? -4.300 7.394 11.561 1.00 61.41 117 ARG A C 1
ATOM 965 O O . ARG A 1 117 ? -4.771 8.523 11.683 1.00 61.41 117 ARG A O 1
ATOM 972 N N . TRP A 1 118 ? -4.604 6.565 10.571 1.00 71.69 118 TRP A N 1
ATOM 973 C CA . TRP A 1 118 ? -5.653 6.834 9.586 1.00 71.69 118 TRP A CA 1
ATOM 974 C C . TRP A 1 118 ? -7.016 6.853 10.270 1.00 71.69 118 TRP A C 1
ATOM 976 O O . TRP A 1 118 ? -7.273 6.054 11.175 1.00 71.69 118 TRP A O 1
ATOM 986 N N . GLN A 1 119 ? -7.872 7.798 9.880 1.00 71.44 119 GLN A N 1
ATOM 987 C CA . GLN A 1 119 ? -9.153 8.014 10.555 1.00 71.44 119 GLN A CA 1
ATOM 988 C C . GLN A 1 119 ? -10.272 7.098 10.031 1.00 71.44 119 GLN A C 1
ATOM 990 O O . GLN A 1 119 ? -11.378 7.135 10.563 1.00 71.44 119 GLN A O 1
ATOM 995 N N . GLY A 1 120 ? -9.979 6.248 9.042 1.00 85.44 120 GLY A N 1
ATOM 996 C CA . GLY A 1 120 ? -10.923 5.304 8.444 1.00 85.44 120 GLY A CA 1
ATOM 997 C C . GLY A 1 120 ? -10.303 4.510 7.296 1.00 85.44 120 GLY A C 1
ATOM 998 O O . GLY A 1 120 ? -9.102 4.631 7.022 1.00 85.44 120 GLY A O 1
ATOM 999 N N . ALA A 1 121 ? -11.125 3.708 6.620 1.00 92.06 121 ALA A N 1
ATOM 1000 C CA . ALA A 1 121 ? -10.672 2.846 5.528 1.00 92.06 121 ALA A CA 1
ATOM 1001 C C . ALA A 1 121 ? -10.174 3.649 4.316 1.00 92.06 121 ALA A C 1
ATOM 1003 O O . ALA A 1 121 ? -9.119 3.336 3.773 1.00 92.06 121 ALA A O 1
ATOM 1004 N N . VAL A 1 122 ? -10.872 4.727 3.941 1.00 93.19 122 VAL A N 1
ATOM 1005 C CA . VAL A 1 122 ? -10.483 5.590 2.807 1.00 93.19 122 VAL A CA 1
ATOM 1006 C C . VAL A 1 122 ? -9.116 6.231 3.030 1.00 93.19 122 VAL A C 1
ATOM 1008 O O . VAL A 1 122 ? -8.256 6.169 2.157 1.00 93.19 122 VAL A O 1
ATOM 1011 N N . ASP A 1 123 ? -8.887 6.795 4.218 1.00 90.19 123 ASP A N 1
ATOM 1012 C CA . ASP A 1 123 ? -7.595 7.385 4.582 1.00 90.19 123 ASP A CA 1
ATOM 1013 C C . ASP A 1 123 ? -6.465 6.348 4.514 1.00 90.19 123 ASP A C 1
ATOM 1015 O O . ASP A 1 123 ? -5.364 6.667 4.070 1.00 90.19 123 ASP A O 1
ATOM 1019 N N . PHE A 1 124 ? -6.728 5.116 4.960 1.00 91.38 124 PHE A N 1
ATOM 1020 C CA . PHE A 1 124 ? -5.766 4.021 4.876 1.00 91.38 124 PHE A CA 1
ATOM 1021 C C . PHE A 1 124 ? -5.469 3.647 3.419 1.00 91.38 124 PHE A C 1
ATOM 1023 O O . PHE A 1 124 ? -4.302 3.511 3.050 1.00 91.38 124 PHE A O 1
ATOM 1030 N N . ILE A 1 125 ? -6.497 3.549 2.571 1.00 94.06 125 ILE A N 1
ATOM 1031 C CA . ILE A 1 125 ? -6.317 3.252 1.148 1.00 94.06 125 ILE A CA 1
ATOM 1032 C C . ILE A 1 125 ? -5.491 4.359 0.482 1.00 94.06 125 ILE A C 1
ATOM 1034 O O . ILE A 1 125 ? -4.446 4.071 -0.093 1.00 94.06 125 ILE A O 1
ATOM 1038 N N . LEU A 1 126 ? -5.886 5.625 0.629 1.00 91.88 126 LEU A N 1
ATOM 1039 C CA . LEU A 1 126 ? -5.206 6.756 -0.009 1.00 91.88 126 LEU A CA 1
ATOM 1040 C C . LEU A 1 126 ? -3.770 6.951 0.477 1.00 91.88 126 LEU A C 1
ATOM 1042 O O . LEU A 1 126 ? -2.896 7.244 -0.325 1.00 91.88 126 LEU A O 1
ATOM 1046 N N . LYS A 1 127 ? -3.507 6.804 1.779 1.00 87.81 127 LYS A N 1
ATOM 1047 C CA . LYS A 1 127 ? -2.205 7.176 2.363 1.00 87.81 127 LYS A CA 1
ATOM 1048 C C . LYS A 1 127 ? -1.248 6.002 2.538 1.00 87.81 127 LYS A C 1
ATOM 1050 O O . LYS A 1 127 ? -0.094 6.225 2.899 1.00 87.81 127 LYS A O 1
ATOM 1055 N N . LYS A 1 128 ? -1.702 4.762 2.324 1.00 89.06 128 LYS A N 1
ATOM 1056 C CA . LYS A 1 128 ? -0.843 3.571 2.417 1.00 89.06 128 LYS A CA 1
ATOM 1057 C C . LYS A 1 128 ? -0.965 2.621 1.247 1.00 89.06 128 LYS A C 1
ATOM 1059 O O . LYS A 1 128 ? 0.058 2.243 0.686 1.00 89.06 128 LYS A O 1
ATOM 1064 N N . VAL A 1 129 ? -2.183 2.259 0.867 1.00 94.31 129 VAL A N 1
ATOM 1065 C CA . VAL A 1 129 ? -2.389 1.269 -0.196 1.00 94.31 129 VAL A CA 1
ATOM 1066 C C . VAL A 1 129 ? -2.028 1.858 -1.561 1.00 94.31 129 VAL A C 1
ATOM 1068 O O . VAL A 1 129 ? -1.220 1.281 -2.282 1.00 94.31 129 VAL A O 1
ATOM 1071 N N . VAL A 1 130 ? -2.536 3.047 -1.891 1.00 95.44 130 VAL A N 1
ATOM 1072 C CA . VAL A 1 130 ? -2.244 3.726 -3.163 1.00 95.44 130 VAL A CA 1
ATOM 1073 C C . VAL A 1 130 ? -0.747 4.035 -3.325 1.00 95.44 130 VAL A C 1
ATOM 1075 O O . VAL A 1 130 ? -0.205 3.670 -4.366 1.00 95.44 130 VAL A O 1
ATOM 1078 N N . PRO A 1 131 ? -0.028 4.608 -2.335 1.00 93.69 131 PRO A N 1
ATOM 1079 C CA . PRO A 1 131 ? 1.413 4.823 -2.446 1.00 93.69 131 PRO A CA 1
ATOM 1080 C C . PRO A 1 131 ? 2.207 3.545 -2.705 1.00 93.69 131 PRO A C 1
ATOM 1082 O O . PRO A 1 131 ? 3.145 3.573 -3.498 1.00 93.69 131 PRO A O 1
ATOM 1085 N N . PHE A 1 132 ? 1.817 2.424 -2.089 1.00 94.38 132 PHE A N 1
ATOM 1086 C CA . PHE A 1 132 ? 2.437 1.130 -2.363 1.00 94.38 132 PHE A CA 1
ATOM 1087 C C . PHE A 1 132 ? 2.252 0.729 -3.832 1.00 94.38 132 PHE A C 1
ATOM 1089 O O . PHE A 1 132 ? 3.233 0.468 -4.523 1.00 94.38 132 PHE A O 1
ATOM 1096 N N . PHE A 1 133 ? 1.020 0.730 -4.348 1.00 97.06 133 PHE A N 1
ATOM 1097 C CA . PHE A 1 133 ? 0.764 0.321 -5.734 1.00 97.06 133 PHE A CA 1
ATOM 1098 C C . PHE A 1 133 ? 1.318 1.308 -6.769 1.00 97.06 133 PHE A C 1
ATOM 1100 O O . PHE A 1 133 ? 1.778 0.886 -7.832 1.00 97.06 133 PHE A O 1
ATOM 1107 N N . TYR A 1 134 ? 1.370 2.602 -6.451 1.00 96.31 134 TYR A N 1
ATOM 1108 C CA . TYR A 1 134 ? 2.092 3.576 -7.265 1.00 96.31 134 TYR A CA 1
ATOM 1109 C C . TYR A 1 134 ? 3.583 3.242 -7.332 1.00 96.31 134 TYR A C 1
ATOM 1111 O O . TYR A 1 134 ? 4.149 3.228 -8.421 1.00 96.31 134 TYR A O 1
ATOM 1119 N N . TRP A 1 135 ? 4.212 2.916 -6.198 1.00 94.88 135 TRP A N 1
ATOM 1120 C CA . TRP A 1 135 ? 5.617 2.513 -6.165 1.00 94.88 135 TRP A CA 1
ATOM 1121 C C . TRP A 1 135 ? 5.865 1.270 -7.034 1.00 94.88 135 TRP A C 1
ATOM 1123 O O . TRP A 1 135 ? 6.795 1.270 -7.841 1.00 94.88 135 TRP A O 1
ATOM 1133 N N . GLN A 1 136 ? 4.982 0.263 -6.964 1.00 96.31 136 GLN A N 1
ATOM 1134 C CA . GLN A 1 136 ? 5.048 -0.929 -7.828 1.00 96.31 13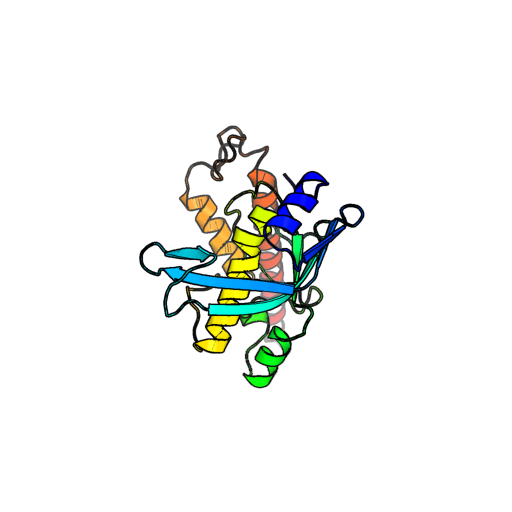6 GLN A CA 1
ATOM 1135 C C . GLN A 1 136 ? 4.949 -0.563 -9.314 1.00 96.31 136 GLN A C 1
ATOM 1137 O O . GLN A 1 136 ? 5.724 -1.049 -10.140 1.00 96.31 136 GLN A O 1
ATOM 1142 N N . SER A 1 137 ? 4.009 0.321 -9.656 1.00 97.00 137 SER A N 1
ATOM 1143 C CA . SER A 1 137 ? 3.806 0.794 -11.028 1.00 97.00 137 SER A CA 1
ATOM 1144 C C . SER A 1 137 ? 5.034 1.547 -11.532 1.00 97.00 137 SER A C 1
ATOM 1146 O O . SER A 1 137 ? 5.528 1.279 -12.626 1.00 97.00 137 SER A O 1
ATOM 1148 N N . TYR A 1 138 ? 5.560 2.458 -10.714 1.00 95.75 138 TYR A N 1
ATOM 1149 C CA . TYR A 1 138 ? 6.705 3.290 -11.043 1.00 95.75 138 TYR A CA 1
ATOM 1150 C C . TYR A 1 138 ? 7.954 2.441 -11.269 1.00 95.75 138 TYR A C 1
ATOM 1152 O O . TYR A 1 138 ? 8.589 2.586 -12.311 1.00 95.75 138 TYR A O 1
ATOM 1160 N N . ARG A 1 139 ? 8.263 1.490 -10.377 1.00 94.44 139 ARG A N 1
ATOM 1161 C CA . ARG A 1 139 ? 9.411 0.588 -10.553 1.00 94.44 139 ARG A CA 1
ATOM 1162 C C . ARG A 1 139 ? 9.295 -0.247 -11.821 1.00 94.44 139 ARG A C 1
ATOM 1164 O O . ARG A 1 139 ? 10.256 -0.347 -12.575 1.00 94.44 139 ARG A O 1
ATOM 1171 N N . ARG A 1 140 ? 8.109 -0.783 -12.104 1.00 95.00 140 ARG A N 1
ATOM 1172 C CA . ARG A 1 140 ? 7.853 -1.575 -13.313 1.00 95.00 140 ARG A CA 1
ATOM 1173 C C . ARG A 1 140 ? 7.968 -0.759 -14.605 1.00 95.00 140 ARG A C 1
ATOM 1175 O O . ARG A 1 140 ? 8.463 -1.272 -15.600 1.00 95.00 140 ARG A O 1
ATOM 1182 N N . ILE A 1 141 ? 7.496 0.489 -14.607 1.00 95.00 141 ILE A N 1
ATOM 1183 C CA . ILE A 1 141 ? 7.467 1.353 -15.802 1.00 95.00 141 ILE A CA 1
ATOM 1184 C C . ILE A 1 141 ? 8.805 2.070 -16.020 1.00 95.00 141 ILE A C 1
ATOM 1186 O O . ILE A 1 141 ? 9.225 2.263 -17.159 1.00 95.00 141 ILE A O 1
ATOM 1190 N N . LYS A 1 142 ? 9.455 2.515 -14.942 1.00 93.38 142 LYS A N 1
ATOM 1191 C CA . LYS A 1 142 ? 10.646 3.378 -14.979 1.00 93.38 142 LYS A CA 1
ATOM 1192 C C . LYS A 1 142 ? 11.941 2.637 -14.643 1.00 93.38 142 LYS A C 1
ATOM 1194 O O . LYS A 1 142 ? 13.008 3.205 -14.838 1.00 93.38 142 LYS A O 1
ATOM 1199 N N . GLY A 1 143 ? 11.869 1.405 -14.137 1.00 91.50 143 GLY A N 1
ATOM 1200 C CA . GLY A 1 143 ? 13.034 0.585 -13.779 1.00 91.50 143 GLY A CA 1
ATOM 1201 C C . GLY A 1 143 ? 13.743 1.004 -12.486 1.00 91.50 143 GLY A C 1
ATOM 1202 O O . GLY A 1 143 ? 14.746 0.400 -12.122 1.00 91.50 143 GLY A O 1
ATOM 1203 N N . GLN A 1 144 ? 13.237 2.022 -11.787 1.00 90.38 144 GLN A N 1
ATOM 1204 C CA . GLN A 1 144 ? 13.823 2.575 -10.565 1.00 90.38 144 GLN A CA 1
ATOM 1205 C C . GLN A 1 144 ? 12.734 2.916 -9.547 1.00 90.38 144 GLN A C 1
ATOM 1207 O O . GLN A 1 144 ? 11.559 2.986 -9.896 1.00 90.38 144 GLN A O 1
ATOM 1212 N N . GLU A 1 145 ? 13.109 3.163 -8.298 1.00 89.94 145 GLU A N 1
ATOM 1213 C CA . GLU A 1 145 ? 12.163 3.559 -7.253 1.00 89.94 145 GLU A CA 1
ATOM 1214 C C . GLU A 1 145 ? 11.820 5.059 -7.355 1.00 89.94 145 GLU A C 1
ATOM 1216 O O . GLU A 1 145 ? 1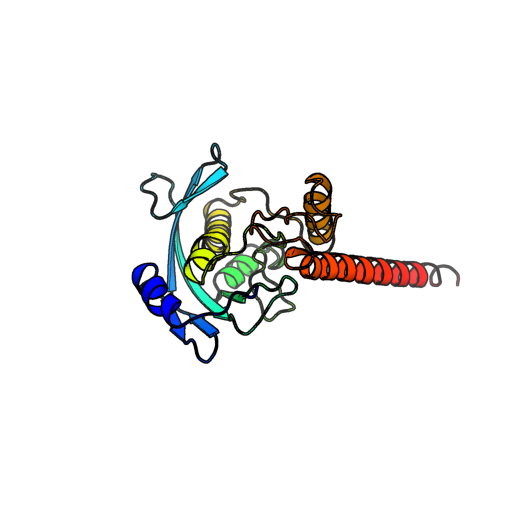2.708 5.867 -7.637 1.00 89.94 145 GLU A O 1
ATOM 1221 N N . PRO A 1 146 ? 10.558 5.470 -7.124 1.00 87.81 146 PRO A N 1
ATOM 1222 C CA . PRO A 1 146 ? 10.183 6.889 -7.120 1.00 87.81 146 PRO A CA 1
ATOM 1223 C C . PRO A 1 146 ? 10.758 7.650 -5.916 1.00 87.81 146 PRO A C 1
ATOM 1225 O O . PRO A 1 146 ? 10.993 8.854 -5.988 1.00 87.81 146 PRO A O 1
ATOM 1228 N N . TRP A 1 147 ? 10.978 6.942 -4.811 1.00 87.81 147 TRP A N 1
ATOM 1229 C CA . TRP A 1 147 ? 11.657 7.403 -3.607 1.00 87.81 147 TRP A CA 1
ATOM 1230 C C . TRP A 1 147 ? 12.319 6.199 -2.936 1.00 87.81 147 TRP A C 1
ATOM 1232 O O . TRP A 1 147 ? 11.872 5.070 -3.134 1.00 87.81 147 TRP A O 1
ATOM 1242 N N . GLU A 1 148 ? 13.353 6.457 -2.134 1.00 78.56 148 GLU A N 1
ATOM 1243 C CA . GLU A 1 148 ? 14.089 5.418 -1.409 1.00 78.56 148 GLU A CA 1
ATOM 1244 C C . GLU A 1 148 ? 13.133 4.604 -0.524 1.00 78.56 148 GLU A C 1
ATOM 1246 O O . GLU A 1 148 ? 12.463 5.151 0.364 1.00 78.56 148 GLU A O 1
ATOM 1251 N N . GLY A 1 149 ? 13.044 3.303 -0.807 1.00 67.81 149 GLY A N 1
ATOM 1252 C CA . GLY A 1 149 ? 12.319 2.350 0.019 1.00 67.81 149 GLY A CA 1
ATOM 1253 C C . GLY A 1 149 ? 12.876 2.277 1.442 1.00 67.81 149 GLY A C 1
ATOM 1254 O O . GLY A 1 149 ? 14.022 2.620 1.731 1.00 67.81 149 GLY A O 1
ATOM 1255 N N . HIS A 1 150 ? 12.050 1.818 2.377 1.00 69.69 150 HIS A N 1
ATOM 1256 C CA . HIS A 1 150 ? 12.523 1.552 3.732 1.00 69.69 150 HIS A CA 1
ATOM 1257 C C . HIS A 1 150 ? 13.250 0.215 3.794 1.00 69.69 150 HIS A C 1
ATOM 1259 O O . HIS A 1 150 ? 12.821 -0.751 3.166 1.00 69.69 150 HIS A O 1
ATOM 1265 N N . ALA A 1 151 ? 14.296 0.137 4.618 1.00 68.81 151 ALA A N 1
ATOM 1266 C CA . ALA A 1 151 ? 15.037 -1.099 4.801 1.00 68.81 151 ALA A CA 1
ATOM 1267 C C . ALA A 1 151 ? 14.121 -2.254 5.253 1.00 68.81 151 ALA A C 1
ATOM 1269 O O . ALA A 1 151 ? 13.221 -2.083 6.080 1.00 68.81 151 ALA A O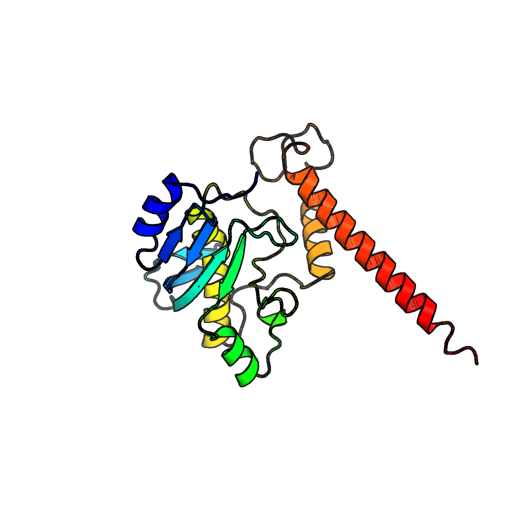 1
ATOM 1270 N N . HIS A 1 152 ? 14.379 -3.450 4.727 1.00 67.81 152 HIS A N 1
ATOM 1271 C CA . HIS A 1 152 ? 13.632 -4.659 5.065 1.00 67.81 152 HIS A CA 1
ATOM 1272 C C . HIS A 1 152 ? 14.105 -5.275 6.393 1.00 67.81 152 HIS A C 1
ATOM 1274 O O . HIS A 1 152 ? 15.215 -5.015 6.879 1.00 67.81 152 HIS A O 1
ATOM 1280 N N . GLY A 1 153 ? 13.246 -6.113 6.982 1.00 70.12 153 GLY A N 1
ATOM 1281 C CA . GLY A 1 153 ? 13.552 -6.915 8.166 1.00 70.12 153 GLY A CA 1
ATOM 1282 C C . GLY A 1 153 ? 14.095 -6.094 9.339 1.00 70.12 153 GLY A C 1
ATOM 1283 O O . GLY A 1 153 ? 13.530 -5.075 9.739 1.00 70.12 153 GLY A O 1
ATOM 1284 N N . ASP A 1 154 ? 15.211 -6.552 9.897 1.00 70.19 154 ASP A N 1
ATOM 1285 C CA . ASP A 1 154 ? 15.783 -6.002 11.129 1.00 70.19 154 ASP A CA 1
ATOM 1286 C C . ASP A 1 154 ? 16.234 -4.551 10.981 1.00 70.19 154 ASP A C 1
ATOM 1288 O O . ASP A 1 154 ? 16.026 -3.750 11.892 1.00 70.19 154 ASP A O 1
ATOM 1292 N N . ARG A 1 155 ? 16.830 -4.210 9.830 1.00 71.50 155 ARG A N 1
ATOM 1293 C CA . ARG A 1 155 ? 17.283 -2.841 9.550 1.00 71.50 155 ARG A CA 1
ATOM 1294 C C . ARG A 1 155 ? 16.102 -1.886 9.502 1.00 71.50 155 ARG A C 1
ATOM 1296 O O . ARG A 1 155 ? 16.174 -0.820 10.100 1.00 71.50 155 ARG A O 1
ATOM 1303 N N . GLY A 1 156 ? 14.991 -2.324 8.911 1.00 72.50 156 GLY A N 1
ATOM 1304 C CA . GLY A 1 156 ? 13.735 -1.595 8.989 1.00 72.50 156 GLY A CA 1
ATOM 1305 C C . GLY A 1 156 ? 13.349 -1.315 10.438 1.00 72.50 156 GLY A C 1
ATOM 1306 O O . GLY A 1 156 ? 13.171 -0.163 10.832 1.00 72.50 156 GLY A O 1
ATOM 1307 N N . ILE A 1 157 ? 13.248 -2.354 11.271 1.00 71.31 157 ILE A N 1
ATOM 1308 C CA . ILE A 1 157 ? 12.848 -2.189 12.679 1.00 71.31 157 ILE A CA 1
ATOM 1309 C C . ILE A 1 157 ? 13.788 -1.215 13.420 1.00 71.31 157 ILE A C 1
ATOM 1311 O O . ILE A 1 157 ? 13.326 -0.412 14.238 1.00 71.31 157 ILE A O 1
ATOM 1315 N N . GLU A 1 158 ? 15.091 -1.253 13.135 1.00 72.62 158 GLU A N 1
ATOM 1316 C CA . GLU A 1 158 ? 16.066 -0.309 13.693 1.00 72.62 158 GLU A CA 1
ATOM 1317 C C . GLU A 1 158 ? 15.824 1.132 13.224 1.00 72.62 158 GLU A C 1
ATOM 1319 O O . GLU A 1 158 ? 15.780 2.033 14.069 1.00 72.62 158 GLU A O 1
ATOM 1324 N N . ASP A 1 159 ? 15.571 1.351 11.932 1.00 70.44 159 ASP A N 1
ATOM 1325 C CA . ASP A 1 159 ? 15.244 2.667 11.370 1.00 70.44 159 ASP A CA 1
ATOM 1326 C C . ASP A 1 159 ? 13.949 3.234 11.976 1.00 70.44 159 ASP A C 1
ATOM 1328 O O . ASP A 1 159 ? 13.900 4.397 12.399 1.00 70.44 159 ASP A O 1
ATOM 1332 N N . ALA A 1 160 ? 12.920 2.392 12.128 1.00 70.56 160 ALA A N 1
ATOM 1333 C CA . ALA A 1 160 ? 11.667 2.735 12.802 1.00 70.56 160 ALA A CA 1
ATOM 1334 C C . ALA A 1 160 ? 11.897 3.223 14.236 1.00 70.56 160 ALA A C 1
ATOM 1336 O O . ALA A 1 160 ? 11.428 4.297 14.629 1.00 70.56 160 ALA A O 1
ATOM 1337 N N . LEU A 1 161 ? 12.672 2.474 15.022 1.00 70.38 161 LEU A N 1
ATOM 1338 C CA . LEU A 1 161 ? 12.980 2.825 16.409 1.00 70.38 161 LEU A CA 1
ATOM 1339 C C . LEU A 1 161 ? 13.900 4.053 16.525 1.00 70.38 161 LEU A C 1
ATOM 1341 O O . LEU A 1 161 ? 13.794 4.822 17.495 1.00 70.38 161 LEU A O 1
ATOM 1345 N N . ALA A 1 162 ? 14.783 4.273 15.549 1.00 70.44 162 ALA A N 1
ATOM 1346 C CA . ALA A 1 162 ? 15.632 5.455 15.484 1.00 70.44 162 ALA A CA 1
ATOM 1347 C C . ALA A 1 162 ? 14.803 6.731 15.261 1.00 70.44 162 ALA A C 1
ATOM 1349 O O . ALA A 1 162 ? 15.035 7.732 15.950 1.00 70.44 162 ALA A O 1
ATOM 1350 N N . LEU A 1 163 ? 13.786 6.698 14.387 1.00 65.12 163 LEU A N 1
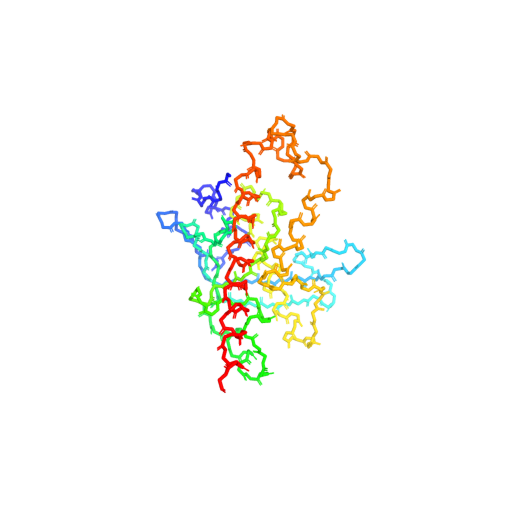ATOM 1351 C CA . LEU A 1 163 ? 12.880 7.838 14.189 1.00 65.12 163 LEU A CA 1
ATOM 1352 C C . LEU A 1 163 ? 12.084 8.182 15.454 1.00 65.12 163 LEU A C 1
ATOM 1354 O O . LEU A 1 163 ? 11.961 9.362 15.800 1.00 65.12 163 LEU A O 1
ATOM 1358 N N . VAL A 1 164 ? 11.605 7.175 16.191 1.00 63.12 164 VAL A N 1
ATOM 1359 C CA . VAL A 1 164 ? 10.924 7.381 17.484 1.00 63.12 164 VAL A CA 1
ATOM 1360 C C . VAL A 1 164 ? 11.850 8.070 18.492 1.00 63.12 164 VAL A C 1
ATOM 1362 O O . VAL A 1 164 ? 11.435 8.984 19.209 1.00 63.12 164 VAL A O 1
ATOM 1365 N N . SER A 1 165 ? 13.121 7.664 18.530 1.00 59.44 165 SER A N 1
ATOM 1366 C CA . SER A 1 165 ? 14.112 8.197 19.471 1.00 59.44 165 SER A CA 1
ATOM 1367 C C . SER A 1 165 ? 14.509 9.645 19.158 1.00 59.44 165 SER A C 1
ATOM 1369 O O . SER A 1 165 ? 14.622 10.456 20.079 1.00 59.44 165 SER A O 1
ATOM 1371 N N . ARG A 1 166 ? 14.656 10.001 17.873 1.00 54.53 166 ARG A N 1
ATOM 1372 C CA . ARG A 1 166 ? 15.035 11.358 17.427 1.00 54.53 166 ARG A CA 1
ATOM 1373 C C . ARG A 1 166 ? 13.968 12.416 17.717 1.00 54.53 166 ARG A C 1
ATOM 1375 O O . ARG A 1 166 ? 14.307 13.578 17.916 1.00 54.53 166 ARG A O 1
ATOM 1382 N N . ARG A 1 167 ? 12.685 12.040 17.798 1.00 55.50 167 ARG A N 1
ATOM 1383 C CA . ARG A 1 167 ? 11.585 12.995 18.042 1.00 55.50 167 ARG A CA 1
ATOM 1384 C C . ARG A 1 167 ? 11.467 13.488 19.489 1.00 55.50 167 ARG A C 1
ATOM 1386 O O . ARG A 1 167 ? 10.596 14.313 19.758 1.00 55.50 167 ARG A O 1
ATOM 1393 N N . GLY A 1 168 ? 12.293 13.010 20.427 1.00 50.47 168 GLY A N 1
ATOM 1394 C CA . GLY A 1 168 ? 12.493 13.592 21.770 1.00 50.47 168 GLY A CA 1
ATOM 1395 C C . GLY A 1 168 ? 11.283 13.640 22.727 1.00 50.47 168 GLY A C 1
ATOM 1396 O O . GLY A 1 168 ? 11.461 13.837 23.925 1.00 50.47 168 GLY A O 1
ATOM 1397 N N . LYS A 1 169 ? 10.049 13.418 22.255 1.00 50.56 169 LYS A N 1
ATOM 1398 C CA . LYS A 1 169 ? 8.794 13.621 23.006 1.00 50.56 169 LYS A CA 1
ATOM 1399 C C . LYS A 1 169 ? 8.128 12.326 23.501 1.00 50.56 169 LYS A C 1
ATOM 1401 O O . LYS A 1 169 ? 7.003 12.361 23.984 1.00 50.56 169 LYS A O 1
ATOM 1406 N N . GLY A 1 170 ? 8.804 11.179 23.405 1.00 53.59 170 GLY A N 1
ATOM 1407 C CA . GLY A 1 170 ? 8.170 9.856 23.529 1.00 53.59 170 GLY A CA 1
ATOM 1408 C C . GLY A 1 170 ? 8.562 8.972 24.716 1.00 53.59 170 GLY A C 1
ATOM 1409 O O . GLY A 1 170 ? 8.103 7.840 24.768 1.00 53.59 170 GLY A O 1
ATOM 1410 N N . ARG A 1 171 ? 9.400 9.405 25.670 1.00 59.81 171 ARG A N 1
ATOM 1411 C CA . ARG A 1 171 ? 9.752 8.533 26.820 1.00 59.81 171 ARG A CA 1
ATOM 1412 C C . ARG A 1 171 ? 8.858 8.715 28.042 1.00 59.81 171 ARG A C 1
ATOM 1414 O O . ARG A 1 171 ? 8.715 7.788 28.836 1.00 59.81 171 ARG A O 1
ATOM 1421 N N . ASN A 1 172 ? 8.225 9.876 28.198 1.00 74.75 172 ASN A N 1
ATOM 1422 C CA . ASN A 1 172 ? 7.285 10.077 29.292 1.00 74.75 172 ASN A CA 1
ATOM 1423 C C . ASN A 1 172 ? 5.918 9.491 28.912 1.00 74.75 172 ASN A C 1
ATOM 1425 O O . ASN A 1 172 ? 5.191 10.050 28.094 1.00 74.75 172 ASN A O 1
ATOM 1429 N N . ARG A 1 173 ? 5.544 8.387 29.569 1.00 82.75 173 ARG A N 1
ATOM 1430 C CA . ARG A 1 173 ? 4.255 7.687 29.412 1.00 82.75 173 ARG A CA 1
ATOM 1431 C C . ARG A 1 173 ? 3.029 8.602 29.511 1.00 82.75 173 ARG A C 1
ATOM 1433 O O . ARG A 1 173 ? 1.986 8.293 28.932 1.00 82.75 173 ARG A O 1
ATOM 1440 N N . ASN A 1 174 ? 3.141 9.720 30.226 1.00 86.06 174 ASN A N 1
ATOM 1441 C CA . ASN A 1 174 ? 2.061 10.681 30.424 1.00 86.06 174 ASN A CA 1
ATOM 1442 C C . ASN A 1 174 ? 2.102 11.892 29.477 1.00 86.06 174 ASN A C 1
ATOM 1444 O O . ASN A 1 174 ? 1.117 12.631 29.453 1.00 86.06 174 ASN A O 1
ATOM 1448 N N . ALA A 1 175 ? 3.176 12.089 28.705 1.00 84.44 175 ALA A N 1
ATOM 1449 C CA . ALA A 1 175 ? 3.255 13.149 27.701 1.00 84.44 175 ALA A CA 1
ATOM 1450 C C . ALA A 1 175 ? 2.351 12.850 26.496 1.00 84.44 175 ALA A C 1
ATOM 1452 O O . ALA A 1 175 ? 1.964 11.699 26.266 1.00 84.44 175 ALA A O 1
ATOM 1453 N N . LEU A 1 176 ? 2.010 13.890 25.730 1.00 81.00 176 LEU A N 1
ATOM 1454 C CA . LEU A 1 176 ? 1.320 13.732 24.451 1.00 81.00 176 LEU A CA 1
ATOM 1455 C C . LEU A 1 176 ? 2.180 12.913 23.486 1.00 81.00 176 LEU A C 1
ATOM 1457 O O . LEU A 1 176 ? 3.396 13.075 23.419 1.00 81.00 176 LEU A O 1
ATOM 1461 N N . CYS A 1 177 ? 1.535 12.011 22.756 1.00 75.81 177 CYS A N 1
ATOM 1462 C CA . CYS A 1 177 ? 2.212 11.115 21.838 1.00 75.81 177 CYS A CA 1
ATOM 1463 C C . CYS A 1 177 ? 2.778 11.877 20.633 1.00 75.81 177 CYS A C 1
ATOM 1465 O O . CYS A 1 177 ? 2.106 12.736 20.066 1.00 75.81 177 CYS A O 1
ATOM 1467 N N . TYR A 1 178 ? 3.971 11.486 20.179 1.00 73.50 178 TYR A N 1
ATOM 1468 C CA . TYR A 1 178 ? 4.672 12.098 19.039 1.00 73.50 178 TYR A CA 1
ATOM 1469 C C . TYR A 1 178 ? 3.969 11.911 17.682 1.00 73.50 178 TYR A C 1
ATOM 1471 O O . TYR A 1 178 ? 4.394 12.486 16.684 1.00 73.50 178 TYR A O 1
ATOM 1479 N N . CYS A 1 179 ? 2.915 11.095 17.630 1.00 67.38 179 CYS A N 1
ATOM 1480 C CA . CYS A 1 179 ? 2.105 10.873 16.434 1.00 67.38 179 CYS A CA 1
ATOM 1481 C C . CYS A 1 179 ? 0.972 11.902 16.279 1.00 67.38 179 CYS A C 1
ATOM 1483 O O . CYS A 1 179 ? 0.097 11.717 15.442 1.00 67.38 179 CYS A O 1
ATOM 1485 N N . ASN A 1 180 ? 0.946 12.945 17.120 1.00 66.44 180 ASN A N 1
ATOM 1486 C CA . ASN A 1 180 ? -0.037 14.034 17.090 1.00 66.44 180 ASN A CA 1
ATOM 1487 C C . ASN A 1 180 ? -1.504 13.594 17.235 1.00 66.44 180 ASN A C 1
ATOM 1489 O O . ASN A 1 180 ? -2.416 14.353 16.939 1.00 66.44 180 ASN A O 1
ATOM 1493 N N . SER A 1 181 ? -1.762 12.403 17.780 1.00 70.56 181 SER A N 1
ATOM 1494 C CA . SER A 1 181 ? -3.130 11.917 18.025 1.00 70.56 181 SER A CA 1
ATOM 1495 C C . SER A 1 181 ? -3.887 12.661 19.137 1.00 70.56 181 SER A C 1
ATOM 1497 O O . SER A 1 181 ? -5.005 12.277 19.474 1.00 70.56 181 SER A O 1
ATOM 1499 N N . GLY A 1 182 ? -3.250 13.629 19.805 1.00 76.19 182 GLY A N 1
ATOM 1500 C CA . GLY A 1 182 ? -3.770 14.284 21.011 1.00 76.19 182 GLY A CA 1
ATOM 1501 C C . GLY A 1 182 ? -3.837 13.381 22.253 1.00 76.19 182 GLY A C 1
ATOM 1502 O O . GLY A 1 182 ? -4.214 13.835 23.331 1.00 76.19 182 GLY A O 1
ATOM 1503 N N . LYS A 1 183 ? -3.458 12.098 22.152 1.00 81.81 183 LYS A N 1
ATOM 1504 C CA . LYS A 1 183 ? -3.501 11.132 23.263 1.00 81.81 183 LYS A CA 1
ATOM 1505 C C . LYS A 1 183 ? -2.170 11.067 24.007 1.00 81.81 183 LYS A C 1
ATOM 1507 O O . LYS A 1 183 ? -1.108 11.284 23.428 1.00 81.81 183 LYS A O 1
ATOM 1512 N N . LYS A 1 184 ? -2.215 10.682 25.289 1.00 86.06 184 LYS A N 1
ATOM 1513 C CA . LYS A 1 184 ? -1.008 10.347 26.069 1.00 86.06 184 LYS A CA 1
ATOM 1514 C C . LYS A 1 184 ? -0.279 9.159 25.433 1.00 86.06 184 LYS A C 1
ATOM 1516 O O . LYS A 1 184 ? -0.944 8.211 25.015 1.00 86.06 184 LYS A O 1
ATOM 1521 N N . TYR A 1 185 ? 1.055 9.169 25.428 1.00 82.94 185 TYR A N 1
ATOM 1522 C CA . TYR A 1 185 ? 1.892 8.129 24.816 1.00 82.94 185 TYR A CA 1
ATOM 1523 C C . TYR A 1 185 ? 1.502 6.711 25.267 1.00 82.94 185 TYR A C 1
ATOM 1525 O O . TYR A 1 185 ? 1.252 5.855 24.419 1.00 82.94 185 TYR A O 1
ATOM 1533 N N . LYS A 1 186 ? 1.279 6.497 26.575 1.00 84.75 186 LYS A N 1
ATOM 1534 C CA . LYS A 1 186 ? 0.834 5.202 27.139 1.00 84.75 186 LYS A CA 1
ATOM 1535 C C . LYS A 1 186 ? -0.510 4.683 26.623 1.00 84.75 186 LYS A C 1
ATOM 1537 O O . LYS A 1 186 ? -0.793 3.501 26.733 1.00 84.75 186 LYS A O 1
ATOM 1542 N N . LYS A 1 187 ? -1.370 5.573 26.119 1.00 83.06 187 LYS A N 1
ATOM 1543 C CA . LYS A 1 187 ? -2.670 5.235 25.508 1.00 83.06 187 LYS A CA 1
ATOM 1544 C C . LYS A 1 187 ? -2.607 5.299 23.977 1.00 83.06 187 LYS A C 1
ATOM 1546 O O . LYS A 1 187 ? -3.639 5.325 23.303 1.00 83.06 187 LYS A O 1
ATOM 1551 N N . CYS A 1 188 ? -1.403 5.424 23.426 1.00 78.50 188 CYS A N 1
ATOM 1552 C CA . CYS A 1 188 ? -1.171 5.662 22.020 1.00 78.50 188 CYS A CA 1
ATOM 1553 C C . CYS A 1 188 ? -0.120 4.699 21.459 1.00 78.50 188 CYS A C 1
ATOM 1555 O O . CYS A 1 188 ? -0.484 3.550 21.226 1.00 78.50 188 CYS A O 1
ATOM 1557 N N . CYS A 1 189 ? 1.112 5.142 21.201 1.00 77.06 189 CYS A N 1
ATOM 1558 C CA . CYS A 1 189 ? 2.129 4.337 20.516 1.00 77.06 189 CYS A CA 1
ATOM 1559 C C . CYS A 1 189 ? 2.935 3.415 21.449 1.00 77.06 189 CYS A C 1
ATOM 1561 O O . CYS A 1 189 ? 3.678 2.589 20.943 1.00 77.06 189 CYS A O 1
ATOM 1563 N N . ASP A 1 190 ? 2.748 3.479 22.777 1.00 80.44 190 ASP A N 1
ATOM 1564 C CA . ASP A 1 190 ? 3.494 2.661 23.761 1.00 80.44 190 ASP A CA 1
ATOM 1565 C C . ASP A 1 190 ? 3.449 1.156 23.454 1.00 80.44 190 ASP A C 1
ATOM 1567 O O . ASP A 1 190 ? 4.476 0.484 23.485 1.00 80.44 190 ASP A O 1
ATOM 1571 N N . GLN A 1 191 ? 2.276 0.629 23.089 1.00 77.69 191 GLN A N 1
ATOM 1572 C CA . GLN A 1 191 ? 2.121 -0.789 22.753 1.00 77.69 191 GLN A CA 1
ATOM 1573 C C . GLN A 1 191 ? 2.856 -1.163 21.458 1.00 77.69 191 GLN A C 1
ATOM 1575 O O . GLN A 1 191 ? 3.555 -2.171 21.427 1.00 77.69 191 GLN A O 1
ATOM 1580 N N . GLN A 1 192 ? 2.732 -0.346 20.411 1.00 73.94 192 GLN A N 1
ATOM 1581 C CA . GLN A 1 192 ? 3.373 -0.593 19.117 1.00 73.94 192 GLN A CA 1
ATOM 1582 C C . GLN A 1 192 ? 4.899 -0.489 19.234 1.00 73.94 192 GLN A C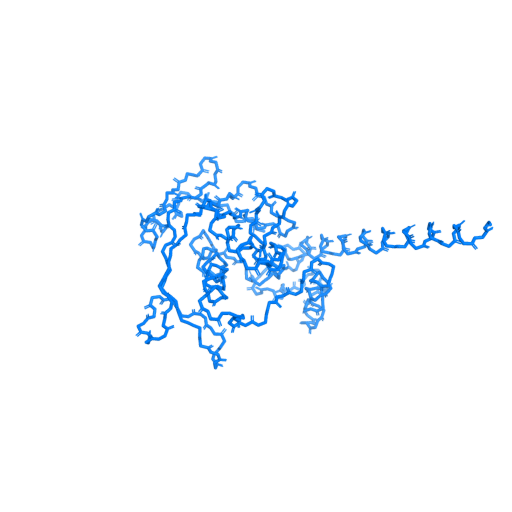 1
ATOM 1584 O O . GLN A 1 192 ? 5.615 -1.382 18.791 1.00 73.94 192 GLN A O 1
ATOM 1589 N N . ASP A 1 193 ? 5.398 0.526 19.942 1.00 76.56 193 ASP A N 1
ATOM 1590 C CA . ASP A 1 193 ? 6.827 0.693 20.215 1.00 76.56 193 ASP A CA 1
ATOM 1591 C C . ASP A 1 193 ? 7.368 -0.446 21.092 1.00 76.56 193 ASP A C 1
ATOM 1593 O O . ASP A 1 193 ? 8.516 -0.864 20.929 1.00 76.56 193 ASP A O 1
ATOM 1597 N N . SER A 1 194 ? 6.554 -0.987 22.006 1.00 77.94 194 SER A N 1
ATOM 1598 C CA . SER A 1 194 ? 6.914 -2.184 22.770 1.00 77.94 194 SER A CA 1
ATOM 1599 C C . SER A 1 194 ? 7.032 -3.415 21.871 1.00 77.94 194 SER A C 1
ATOM 1601 O O . SER A 1 194 ? 7.999 -4.158 22.018 1.00 77.94 194 SER A O 1
ATOM 1603 N N . ILE A 1 195 ? 6.099 -3.620 20.933 1.00 76.38 195 ILE A N 1
ATOM 1604 C CA . ILE A 1 195 ? 6.152 -4.730 19.967 1.00 76.38 195 ILE A CA 1
ATOM 1605 C C . ILE A 1 195 ? 7.413 -4.616 19.107 1.00 76.38 195 ILE A C 1
ATOM 1607 O O . ILE A 1 195 ? 8.167 -5.580 19.018 1.00 76.38 195 ILE A O 1
ATOM 1611 N N . LEU A 1 196 ? 7.705 -3.428 18.567 1.00 72.88 196 LEU A N 1
ATOM 1612 C CA . LEU A 1 196 ? 8.922 -3.169 17.787 1.00 72.88 196 LEU A CA 1
ATOM 1613 C C . LEU A 1 196 ? 10.194 -3.537 18.560 1.00 72.88 196 LEU A C 1
ATOM 1615 O O . LEU A 1 196 ? 11.073 -4.227 18.043 1.00 72.88 196 LEU A O 1
ATOM 1619 N N . ARG A 1 197 ? 10.285 -3.115 19.828 1.00 76.31 197 ARG A N 1
ATOM 1620 C CA . ARG A 1 197 ? 11.431 -3.436 20.692 1.00 76.31 197 ARG A CA 1
ATOM 1621 C C . ARG A 1 197 ? 11.535 -4.929 20.972 1.00 76.31 197 ARG A C 1
ATOM 1623 O O . ARG A 1 197 ? 12.637 -5.468 20.927 1.00 76.31 197 ARG A O 1
ATOM 1630 N N . SER A 1 198 ? 10.417 -5.594 21.258 1.00 78.00 198 SER A N 1
ATOM 1631 C CA . SER A 1 198 ? 10.384 -7.038 21.492 1.00 78.00 198 SER A CA 1
ATOM 1632 C C . SER A 1 198 ? 10.808 -7.824 20.252 1.00 78.00 198 SER A C 1
ATOM 1634 O O . SER A 1 198 ? 11.622 -8.740 20.376 1.00 78.00 198 SER A O 1
ATOM 1636 N N . SER A 1 199 ? 10.336 -7.435 19.065 1.00 72.25 199 SER A N 1
ATOM 1637 C CA . SER A 1 199 ? 10.746 -8.032 17.790 1.00 72.25 199 SER A CA 1
ATOM 1638 C C . SER A 1 199 ? 12.248 -7.869 17.560 1.00 72.25 199 SER A C 1
ATOM 1640 O O . SER A 1 199 ? 12.934 -8.858 17.307 1.00 72.25 199 SER A O 1
ATOM 1642 N N . LEU A 1 200 ? 12.794 -6.665 17.772 1.00 72.81 200 LEU A N 1
ATOM 1643 C CA . LEU A 1 200 ? 14.233 -6.421 17.639 1.00 72.81 200 LEU A CA 1
ATOM 1644 C C . LEU A 1 200 ? 15.070 -7.238 18.638 1.00 72.81 200 LEU A C 1
ATOM 1646 O O . LEU A 1 200 ? 16.143 -7.737 18.297 1.00 72.81 200 LEU A O 1
ATOM 1650 N N . LEU A 1 201 ? 14.604 -7.378 19.883 1.00 75.75 201 LEU A N 1
ATOM 1651 C CA . LEU A 1 201 ? 15.294 -8.175 20.900 1.00 75.75 201 LEU A CA 1
ATOM 1652 C C . LEU A 1 201 ? 15.314 -9.660 20.535 1.00 75.75 201 LEU A C 1
ATOM 1654 O O . LEU A 1 201 ? 16.366 -10.287 20.647 1.00 75.75 201 LEU A O 1
ATOM 1658 N N . LYS A 1 202 ? 14.186 -10.207 20.067 1.00 73.81 202 LYS A N 1
ATOM 1659 C CA . LYS A 1 202 ? 14.083 -11.610 19.645 1.00 73.81 202 LYS A CA 1
ATOM 1660 C C . LYS A 1 202 ? 15.077 -11.917 18.524 1.00 73.81 202 LYS A C 1
ATOM 1662 O O . LYS A 1 202 ? 15.900 -12.815 18.666 1.00 73.81 202 LYS A O 1
ATOM 1667 N N . VAL A 1 203 ? 15.097 -11.073 17.497 1.00 67.69 203 VAL A N 1
ATOM 1668 C CA . VAL A 1 203 ? 16.067 -11.137 16.397 1.00 67.69 203 VAL A CA 1
ATOM 1669 C C . VAL A 1 203 ? 17.512 -11.104 16.907 1.00 67.69 203 VAL A C 1
ATOM 1671 O O . VAL A 1 203 ? 18.340 -11.930 16.517 1.00 67.69 203 VAL A O 1
ATOM 1674 N N . LYS A 1 204 ? 17.848 -10.159 17.799 1.00 74.06 204 LYS A N 1
ATOM 1675 C CA . LYS A 1 204 ? 19.211 -10.035 18.348 1.00 74.06 204 LYS A CA 1
ATOM 1676 C C . LYS A 1 204 ? 19.622 -11.270 19.150 1.00 74.06 204 LYS A C 1
ATOM 1678 O O . LYS A 1 204 ? 20.795 -11.642 19.124 1.00 74.06 204 LYS A O 1
ATOM 1683 N N . MET A 1 205 ? 18.684 -11.909 19.849 1.00 71.94 205 MET A N 1
ATOM 1684 C CA . MET A 1 205 ? 18.934 -13.162 20.564 1.00 71.94 205 MET A CA 1
ATOM 1685 C C . MET A 1 205 ? 19.139 -14.340 19.605 1.00 71.94 205 MET A C 1
ATOM 1687 O O . MET A 1 205 ? 20.062 -15.124 19.821 1.00 71.94 205 MET A O 1
ATOM 1691 N N . ASP A 1 206 ? 18.350 -14.439 18.536 1.00 69.25 206 ASP A N 1
ATOM 1692 C CA . ASP A 1 206 ? 18.469 -15.517 17.548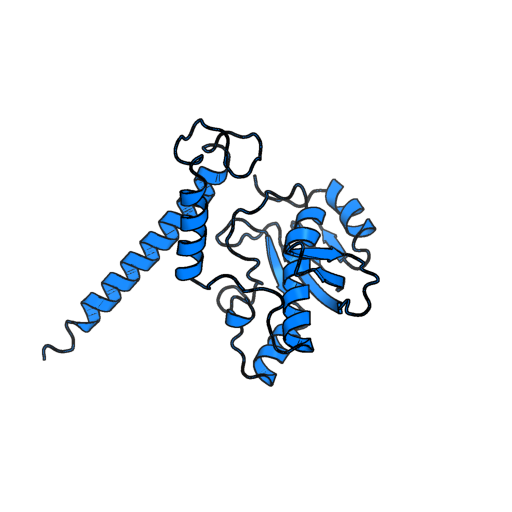 1.00 69.25 206 ASP A CA 1
ATOM 1693 C C . ASP A 1 206 ? 19.793 -15.426 16.763 1.00 69.25 206 ASP A C 1
ATOM 1695 O O . ASP A 1 206 ? 20.487 -16.433 16.609 1.00 69.25 206 ASP A O 1
ATOM 1699 N N . ARG A 1 207 ? 20.244 -14.214 16.400 1.00 65.56 207 ARG A N 1
ATOM 1700 C CA . ARG A 1 207 ? 21.583 -13.991 15.812 1.00 65.56 207 ARG A CA 1
ATOM 1701 C C . ARG A 1 207 ? 22.724 -14.398 16.749 1.00 65.56 207 ARG A C 1
ATOM 1703 O O . ARG A 1 207 ? 23.703 -14.990 16.304 1.00 65.56 207 ARG A O 1
ATOM 1710 N N . ARG A 1 208 ? 22.611 -14.108 18.053 1.00 67.88 208 ARG A N 1
ATOM 1711 C CA . ARG A 1 208 ? 23.625 -14.528 19.039 1.00 67.88 208 ARG A CA 1
ATOM 1712 C C . ARG A 1 208 ? 23.716 -16.049 19.138 1.00 67.88 208 ARG A C 1
ATOM 1714 O O . ARG A 1 208 ? 24.825 -16.562 19.172 1.00 67.88 208 ARG A O 1
ATOM 1721 N N . LYS A 1 209 ? 22.578 -16.752 19.126 1.00 66.25 209 LYS A N 1
ATOM 1722 C CA . LYS A 1 209 ? 22.530 -18.225 19.157 1.00 66.25 209 LYS A CA 1
ATOM 1723 C C . LYS A 1 209 ? 23.128 -18.866 17.900 1.00 66.25 209 LYS A C 1
ATOM 1725 O O . LYS A 1 209 ? 23.790 -19.893 17.998 1.00 66.25 209 LYS A O 1
ATOM 1730 N N . LEU A 1 210 ? 22.920 -18.265 16.726 1.00 59.81 210 LEU A N 1
ATOM 1731 C CA . LEU A 1 210 ? 23.531 -18.727 15.474 1.00 59.81 210 LEU A CA 1
ATOM 1732 C C . LEU A 1 210 ? 25.058 -18.570 15.490 1.00 59.81 210 LEU A C 1
ATOM 1734 O O . LEU A 1 210 ? 25.767 -19.497 15.103 1.00 59.81 210 LEU A O 1
ATOM 1738 N N . ASN A 1 211 ? 25.562 -17.449 16.012 1.00 59.28 211 ASN A N 1
ATOM 1739 C CA . ASN A 1 211 ? 27.002 -17.195 16.097 1.00 59.28 211 ASN A CA 1
ATOM 1740 C C . ASN A 1 211 ? 27.705 -18.086 17.134 1.00 59.28 211 ASN A C 1
ATOM 1742 O O . ASN A 1 211 ? 28.814 -18.540 16.873 1.00 59.28 211 ASN A O 1
ATOM 1746 N N . THR A 1 212 ? 27.065 -18.399 18.267 1.00 59.00 212 THR A N 1
ATOM 1747 C CA . THR A 1 212 ? 27.620 -19.350 19.251 1.00 59.00 212 THR A CA 1
ATOM 1748 C C . THR A 1 212 ? 27.651 -20.790 18.735 1.00 59.00 212 THR A C 1
ATOM 1750 O O . THR A 1 212 ? 28.509 -21.562 19.139 1.00 59.00 212 THR A O 1
ATOM 1753 N N . ASN A 1 213 ? 26.759 -21.155 17.808 1.00 53.94 213 ASN A N 1
ATOM 1754 C CA . ASN A 1 213 ? 26.728 -22.496 17.215 1.00 53.94 213 ASN A CA 1
ATOM 1755 C C . ASN A 1 213 ? 27.725 -22.680 16.052 1.00 53.94 213 ASN A C 1
ATOM 1757 O O . ASN A 1 213 ? 27.971 -23.815 15.646 1.00 53.94 213 ASN A O 1
ATOM 1761 N N . HIS A 1 214 ? 28.274 -21.594 15.491 1.00 50.75 214 HIS A N 1
ATOM 1762 C CA . HIS A 1 214 ? 29.334 -21.655 14.474 1.00 50.75 214 HIS A CA 1
ATOM 1763 C C . HIS A 1 214 ? 30.735 -21.746 15.097 1.00 50.75 214 HIS A C 1
ATOM 1765 O O . HIS A 1 214 ? 31.583 -22.445 14.555 1.00 50.75 214 HIS A O 1
ATOM 1771 N N . SER A 1 215 ? 30.966 -21.145 16.270 1.00 51.38 215 SER A N 1
ATOM 1772 C CA . SER A 1 215 ? 32.257 -21.235 16.974 1.00 51.38 215 SER A CA 1
ATOM 1773 C C . SER A 1 215 ? 32.598 -22.639 17.496 1.00 51.38 215 SER A C 1
ATOM 1775 O O . SER A 1 215 ? 33.771 -22.951 17.678 1.00 51.38 215 SER A O 1
ATOM 1777 N N . ASP A 1 216 ? 31.599 -23.507 17.680 1.00 51.34 216 ASP A N 1
ATOM 1778 C CA . ASP A 1 216 ? 31.805 -24.886 18.153 1.00 51.34 216 ASP A CA 1
ATOM 1779 C C . ASP A 1 216 ? 32.086 -25.896 17.022 1.00 51.34 216 ASP A C 1
ATOM 1781 O O . ASP A 1 216 ? 32.435 -27.045 17.297 1.00 51.34 216 ASP A O 1
ATOM 1785 N N . LYS A 1 217 ? 31.951 -25.499 15.746 1.00 49.62 217 LYS A N 1
ATOM 1786 C CA . LYS A 1 217 ? 32.201 -26.386 14.593 1.00 49.62 217 LYS A CA 1
ATOM 1787 C C . LYS A 1 217 ? 33.605 -26.280 13.998 1.00 49.62 217 LYS A C 1
ATOM 1789 O O . LYS A 1 217 ? 34.025 -27.235 13.358 1.00 49.62 217 LYS A O 1
ATOM 1794 N N . ASP A 1 218 ? 34.343 -25.212 14.290 1.00 49.56 218 ASP A N 1
ATOM 1795 C CA . ASP A 1 218 ? 35.735 -25.027 13.841 1.00 49.56 218 ASP A CA 1
ATOM 1796 C C . ASP A 1 218 ? 36.774 -25.522 14.872 1.00 49.56 218 ASP A C 1
ATOM 1798 O O . ASP A 1 218 ? 37.969 -25.269 14.741 1.00 49.56 218 ASP A O 1
ATOM 1802 N N . SER A 1 219 ? 36.323 -26.235 15.912 1.00 51.06 219 SER A N 1
ATOM 1803 C CA . SER A 1 219 ? 37.160 -26.740 17.014 1.00 51.06 219 SER A CA 1
ATOM 1804 C C . SER A 1 219 ? 37.311 -28.272 17.031 1.00 51.06 219 SER A C 1
ATOM 1806 O O . SER A 1 219 ? 37.568 -28.846 18.092 1.00 51.06 219 SER A O 1
ATOM 1808 N N . ARG A 1 220 ? 37.118 -28.963 15.899 1.00 43.75 220 ARG A N 1
ATOM 1809 C CA . ARG A 1 220 ? 37.328 -30.418 15.783 1.00 43.75 220 ARG A CA 1
ATOM 1810 C C . ARG A 1 220 ? 38.181 -30.794 14.587 1.00 43.75 220 ARG A C 1
ATOM 1812 O O . ARG A 1 220 ? 37.895 -30.277 13.490 1.00 43.75 220 ARG A O 1
#

Secondary structure (DSSP, 8-state):
------HHHHHHHHHH-TTEEEETTTTEEEEEEEEEEEEETTTTEEEET---TT-EEEEEEEEEEEEEE-TTSPEEEEE-SSHHHHHHHHTT--TTTTTEETTTTTEE---S------SSHHHHIIIIIHHHHHHHHHHHHHSS-SSPPPPPHHHHHHHHHHHHHHTS--S-TTSBPTT-SSSBGGGTTHHHHHHHHHHHHHHHHHHHHHHHHHHTTS--